Protein AF-0000000080310711 (afdb_homodimer)

Foldseek 3Di:
DCPPPPDDDPDPVSVVVQVVLQVVQVVVLCVFEVLVVVQCQQFQKKKKFSWWWWADAQKIWTWTKIFIDGNRDTDDIDIDIDIDGDRQAGTFIKMKMKTANDPVSVVVVVVPDDDDDPPQDEAERHYCDSVVFDDDPRMGMYIHGDPPSCNHDDPPPDDDDDDDD/DCPPPPDDDPDPVSVVVQVVLQVVQVVVLCVFEVLVVVQCQQFQKKKKFSWWWWADAQKIKTWTKIFIDGNRDTDDIDIDIDIDGDRQAGTFIKMKMKTANDPVSVVVVVVDDDDDDPPQDEAERHYCDSVVFDDDPRMGMYIHGDPGSCNHDDPPPDDDDDDDD

pLDDT: mean 78.39, std 18.21, range [25.52, 98.12]

Secondary structure (DSSP, 8-state):
----------SHHHHHHHHHHHHHHHHHHHHH-TTHHHHHHHSSEEEEEEEEEEEESSEEEEEEEEEEEETTEEEEEEEEEEEEES---SSEEEEEEEEE-SHHHHHHHHTSEEE--TT-BPEEP-TTTGGG---BTTEEEEEEESSGGGGG-B-TTEEEEEEE-/----------SHHHHHHHHHHHHHHHHHHHHH-TTHHHHHHHSSEEEEEEEEEEEESSEEEEEEEEEEEETTEEEEEEEEEEEEES---SSEEEEEEEEE-SHHHHHHHHTSEEE--TT-BPEEP-TTTGGG---BTTEEEEEEESSGGGGG-B-TTEEEEEEE-

Sequence (330 aa):
MFFGCASAPESRPDQRALEARADGALETMMARDTSLRPLLSRAAGYVVFPEVTEGGFIVGGAQSVGVVYENGRPTGYAELRGGTVGAQIGGQSYSQLVVFEDRQALQRLRAGNFDLTAGVTATAIQAGAAAQANFEGGTAVFIDSQSGLMAGATVGGESITYISKMFFGCASAPESRPDQRALEARADGALETMMARDTSLRPLLSRAAGYVVFPEVTEGGFIVGGAQSVGVVYENGRPTGYAELRGGTVGAQIGGQSYSQLVVFEDRQALQRLRAGNFDLTAGVTATAIQAGAAAQANFEGGTAVFIDSQSGLMAGATVGGESITYISK

Organism: NCBI:txid927083

Radius of gyration: 20.99 Å; Cα contacts (8 Å, |Δi|>4): 903; chains: 2; bounding box: 42×61×42 Å

Nearest PDB structures (foldseek):
  7ofn-assembly1_A  TM=6.577E-01  e=2.772E-05  Burkholderia pseudomallei
  3mgf-assembly2_B  TM=4.034E-01  e=9.328E+00  Lithophyllon concinna
  7ofn-assembly1_A  TM=6.800E-01  e=1.389E-05  Burkholderia pseudomallei
  3mgf-assembly2_B  TM=3.966E-01  e=5.229E+00  Lithophyllon concinna

Structure (mmCIF, N/CA/C/O backbone):
data_AF-0000000080310711-model_v1
#
loop_
_entity.id
_entity.type
_entity.pdbx_description
1 polymer 'Ysc84 actin-binding domain-containing protein'
#
loop_
_atom_site.group_PDB
_atom_site.id
_atom_site.type_symbol
_atom_site.label_atom_id
_atom_site.label_alt_id
_atom_site.label_comp_id
_atom_site.label_asym_id
_atom_site.label_entity_id
_atom_site.label_seq_id
_atom_site.pdbx_PDB_ins_code
_atom_site.Cartn_x
_atom_site.Cartn_y
_atom_site.Cartn_z
_atom_site.occupancy
_atom_site.B_iso_or_equiv
_atom_site.auth_seq_id
_atom_site.auth_comp_id
_atom_site.auth_asym_id
_atom_site.auth_atom_id
_atom_site.pdbx_PDB_model_num
ATOM 1 N N . MET A 1 1 ? 24.016 3.805 8.289 1 25.52 1 MET A N 1
ATOM 2 C CA . MET A 1 1 ? 22.781 3.963 7.531 1 25.52 1 MET A CA 1
ATOM 3 C C . MET A 1 1 ? 22.203 5.363 7.711 1 25.52 1 MET A C 1
ATOM 5 O O . MET A 1 1 ? 21.875 5.766 8.828 1 25.52 1 MET A O 1
ATOM 9 N N . PHE A 1 2 ? 22.547 6.309 6.938 1 27.5 2 PHE A N 1
ATOM 10 C CA . PHE A 1 2 ? 22.484 7.762 6.992 1 27.5 2 PHE A CA 1
ATOM 11 C C . PHE A 1 2 ? 21.031 8.234 6.891 1 27.5 2 PHE A C 1
ATOM 13 O O . PHE A 1 2 ? 20.422 8.156 5.824 1 27.5 2 PHE A O 1
ATOM 20 N N . PHE A 1 3 ? 20.188 7.891 7.891 1 34.47 3 PHE A N 1
ATOM 21 C CA . PHE A 1 3 ? 18.906 8.562 7.984 1 34.47 3 PHE A CA 1
ATOM 22 C C . PHE A 1 3 ? 19.031 10.047 7.652 1 34.47 3 PHE A C 1
ATOM 24 O O . PHE A 1 3 ? 19.531 10.828 8.461 1 34.47 3 PHE A O 1
ATOM 31 N N . GLY A 1 4 ? 19.328 10.367 6.531 1 35.91 4 GLY A N 1
ATOM 32 C CA . GLY A 1 4 ? 19.438 11.789 6.227 1 35.91 4 GLY A CA 1
ATOM 33 C C . GLY A 1 4 ? 18.25 12.594 6.734 1 35.91 4 GLY A C 1
ATOM 34 O O . GLY A 1 4 ? 17.109 12.195 6.562 1 35.91 4 GLY A O 1
ATOM 35 N N . CYS A 1 5 ? 18.484 13.32 7.816 1 42 5 CYS A N 1
ATOM 36 C CA . CYS A 1 5 ? 17.625 14.352 8.375 1 42 5 CYS A CA 1
ATOM 37 C C . CYS A 1 5 ? 16.938 15.148 7.27 1 42 5 CYS A C 1
ATOM 39 O O . CYS A 1 5 ? 17.578 15.945 6.582 1 42 5 CYS A O 1
ATOM 41 N N . ALA A 1 6 ? 15.875 14.492 6.633 1 48.97 6 ALA A N 1
ATOM 42 C CA . ALA A 1 6 ? 15.117 15.352 5.727 1 48.97 6 ALA A CA 1
ATOM 43 C C . ALA A 1 6 ? 14.82 16.703 6.375 1 48.97 6 ALA A C 1
ATOM 45 O O . ALA A 1 6 ? 14 16.797 7.285 1 48.97 6 ALA A O 1
ATOM 46 N N . SER A 1 7 ? 15.688 17.578 6.418 1 55.88 7 SER A N 1
ATOM 47 C CA . SER A 1 7 ? 15.492 18.922 6.934 1 55.88 7 SER A CA 1
ATOM 48 C C . SER A 1 7 ? 14.672 19.766 5.969 1 55.88 7 SER A C 1
ATOM 50 O O . SER A 1 7 ? 14.695 19.531 4.758 1 55.88 7 SER A O 1
ATOM 52 N N . ALA A 1 8 ? 13.758 20.578 6.578 1 64.94 8 ALA A N 1
ATOM 53 C CA . ALA A 1 8 ? 12.969 21.531 5.805 1 64.94 8 ALA A CA 1
ATOM 54 C C . ALA A 1 8 ? 13.844 22.266 4.793 1 64.94 8 ALA A C 1
ATOM 56 O O . ALA A 1 8 ? 15 22.578 5.074 1 64.94 8 ALA A O 1
ATOM 57 N N . PRO A 1 9 ? 13.234 22.312 3.541 1 61.16 9 PRO A N 1
ATOM 58 C CA . PRO A 1 9 ? 14.023 22.969 2.496 1 61.16 9 PRO A CA 1
ATOM 59 C C . PRO A 1 9 ? 14.398 24.406 2.854 1 61.16 9 PRO A C 1
ATOM 61 O O . PRO A 1 9 ? 13.547 25.172 3.312 1 61.16 9 PRO A O 1
ATOM 64 N N . GLU A 1 10 ? 15.664 24.672 2.848 1 69.69 10 GLU A N 1
ATOM 65 C CA . GLU A 1 10 ? 16.156 26.016 3.143 1 69.69 10 GLU A CA 1
ATOM 66 C C . GLU A 1 10 ? 16.188 26.875 1.888 1 69.69 10 GLU A C 1
ATOM 68 O O . GLU A 1 10 ? 15.914 28.078 1.951 1 69.69 10 GLU A O 1
ATOM 73 N N . SER A 1 11 ? 16.453 26.25 0.776 1 72.5 11 SER A N 1
ATOM 74 C CA . SER A 1 11 ? 16.562 27.047 -0.45 1 72.5 11 SER A CA 1
ATOM 75 C C . SER A 1 11 ? 15.227 27.109 -1.183 1 72.5 11 SER A C 1
ATOM 77 O O . SER A 1 11 ? 14.383 26.219 -1.048 1 72.5 11 SER A O 1
ATOM 79 N N . ARG A 1 12 ? 14.992 28.312 -1.751 1 75.62 12 ARG A N 1
ATOM 80 C CA . ARG A 1 12 ? 13.766 28.547 -2.496 1 75.62 12 ARG A CA 1
ATOM 81 C C . ARG A 1 12 ? 13.516 27.422 -3.512 1 75.62 12 ARG A C 1
ATOM 83 O O . ARG A 1 12 ? 12.398 26.922 -3.627 1 75.62 12 ARG A O 1
ATOM 90 N N . PRO A 1 13 ? 14.578 27 -4.223 1 69.25 13 PRO A N 1
ATOM 91 C CA . PRO A 1 13 ? 14.344 25.906 -5.176 1 69.25 13 PRO A CA 1
ATOM 92 C C . PRO A 1 13 ? 13.867 24.625 -4.496 1 69.25 13 PRO A C 1
ATOM 94 O O . PRO A 1 13 ? 13.016 23.922 -5.039 1 69.25 13 PRO A O 1
ATOM 97 N N . ASP A 1 14 ? 14.398 24.438 -3.354 1 77.38 14 ASP A N 1
ATOM 98 C CA . ASP A 1 14 ? 13.992 23.25 -2.617 1 77.38 14 ASP A CA 1
ATOM 99 C C . ASP A 1 14 ? 12.555 23.359 -2.133 1 77.38 14 ASP A C 1
ATOM 101 O O . ASP A 1 14 ? 11.812 22.375 -2.127 1 77.38 14 ASP A O 1
ATOM 105 N N . GLN A 1 15 ? 12.203 24.688 -1.816 1 88.12 15 GLN A N 1
ATOM 106 C CA . GLN A 1 15 ? 10.836 24.922 -1.362 1 88.12 15 GLN A CA 1
ATOM 107 C C . GLN A 1 15 ? 9.836 24.703 -2.492 1 88.12 15 GLN A C 1
ATOM 109 O O . GLN A 1 15 ? 8.805 24.047 -2.299 1 88.12 15 GLN A O 1
ATOM 114 N N . ARG A 1 16 ? 10.164 25.172 -3.693 1 89.31 16 ARG A N 1
ATOM 115 C CA . ARG A 1 16 ? 9.273 25.031 -4.844 1 89.31 16 ARG A CA 1
ATOM 116 C C . ARG A 1 16 ? 9.125 23.578 -5.242 1 89.31 16 ARG A C 1
ATOM 118 O O . ARG A 1 16 ? 8.031 23.125 -5.598 1 89.31 16 ARG A O 1
ATOM 125 N N . ALA A 1 17 ? 10.25 22.906 -5.195 1 85.25 17 ALA A N 1
ATOM 126 C CA . ALA A 1 17 ? 10.203 21.484 -5.539 1 85.25 17 ALA A CA 1
ATOM 127 C C . ALA A 1 17 ? 9.328 20.719 -4.555 1 85.25 17 ALA A C 1
ATOM 129 O O . ALA A 1 17 ? 8.562 19.844 -4.953 1 85.25 17 ALA A O 1
ATOM 130 N N . LEU A 1 18 ? 9.477 21.031 -3.27 1 88.88 18 LEU A N 1
ATOM 131 C CA . LEU A 1 18 ? 8.664 20.375 -2.25 1 88.88 18 LEU A CA 1
ATOM 132 C C . LEU A 1 18 ? 7.188 20.688 -2.449 1 88.88 18 LEU A C 1
ATOM 134 O O . LEU A 1 18 ? 6.34 19.797 -2.344 1 88.88 18 LEU A O 1
ATOM 138 N N . GLU A 1 19 ? 6.883 21.969 -2.742 1 94.75 19 GLU A N 1
ATOM 139 C CA . GLU A 1 19 ? 5.496 22.375 -2.961 1 94.75 19 GLU A CA 1
ATOM 140 C C . GLU A 1 19 ? 4.902 21.656 -4.172 1 94.75 19 GLU A C 1
ATOM 142 O O . GLU A 1 19 ? 3.748 21.234 -4.145 1 94.75 19 GLU A O 1
ATOM 147 N N . ALA A 1 20 ? 5.719 21.516 -5.227 1 89.75 20 ALA A N 1
ATOM 148 C CA . ALA A 1 20 ? 5.258 20.797 -6.414 1 89.75 20 ALA A CA 1
ATOM 149 C C . ALA A 1 20 ? 4.961 19.344 -6.102 1 89.75 20 ALA A C 1
ATOM 151 O O . ALA A 1 20 ? 3.951 18.797 -6.555 1 89.75 20 ALA A O 1
ATOM 152 N N . ARG A 1 21 ? 5.805 18.688 -5.348 1 85.38 21 ARG A N 1
ATOM 153 C CA . ARG A 1 21 ? 5.59 17.297 -4.969 1 85.38 21 ARG A CA 1
ATOM 154 C C . ARG A 1 21 ? 4.355 17.156 -4.086 1 85.38 21 ARG A C 1
ATOM 156 O O . ARG A 1 21 ? 3.58 16.219 -4.246 1 85.38 21 ARG A O 1
ATOM 163 N N . ALA A 1 22 ? 4.184 18.109 -3.156 1 93.06 22 ALA A N 1
ATOM 164 C CA . ALA A 1 22 ? 3.018 18.078 -2.277 1 93.06 22 ALA A CA 1
ATOM 165 C C . ALA A 1 22 ? 1.729 18.281 -3.07 1 93.06 22 ALA A C 1
ATOM 167 O O . ALA A 1 22 ? 0.743 17.578 -2.846 1 93.06 22 ALA A O 1
ATOM 168 N N . ASP A 1 23 ? 1.775 19.172 -4.035 1 94.5 23 ASP A N 1
ATOM 169 C CA . ASP A 1 23 ? 0.619 19.391 -4.902 1 94.5 23 ASP A CA 1
ATOM 170 C C . ASP A 1 23 ? 0.279 18.125 -5.688 1 94.5 23 ASP A C 1
ATOM 172 O O . ASP A 1 23 ? -0.892 17.766 -5.809 1 94.5 23 ASP A O 1
ATOM 176 N N . GLY A 1 24 ? 1.328 17.562 -6.246 1 89 24 GLY A N 1
ATOM 177 C CA . GLY A 1 24 ? 1.113 16.344 -6.992 1 89 24 GLY A CA 1
ATOM 178 C C . GLY A 1 24 ? 0.501 15.2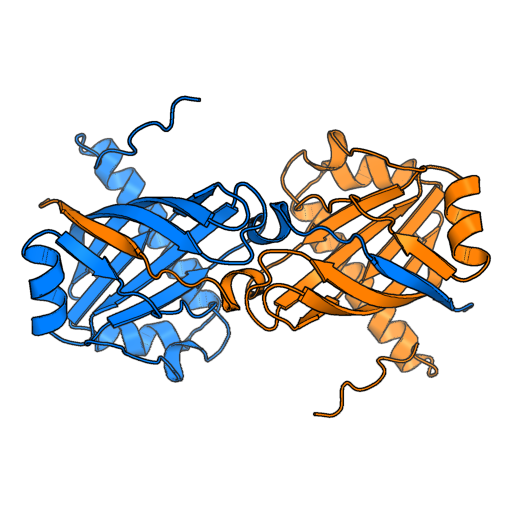34 -6.152 1 89 24 GLY A C 1
ATOM 179 O O . GLY A 1 24 ? -0.423 14.547 -6.598 1 89 24 GLY A O 1
ATOM 180 N N . ALA A 1 25 ? 1.036 15.008 -4.945 1 85.94 25 ALA A N 1
ATOM 181 C CA . ALA A 1 25 ? 0.501 13.992 -4.039 1 85.94 25 ALA A CA 1
ATOM 182 C C . ALA A 1 25 ? -0.961 14.273 -3.705 1 85.94 25 ALA A C 1
ATOM 184 O O . ALA A 1 25 ? -1.79 13.359 -3.697 1 85.94 25 ALA A O 1
ATOM 185 N N . LEU A 1 26 ? -1.252 15.547 -3.41 1 94.75 26 LEU A N 1
ATOM 186 C CA . LEU A 1 26 ? -2.615 15.938 -3.068 1 94.75 26 LEU A CA 1
ATOM 187 C C . LEU A 1 26 ? -3.561 15.695 -4.242 1 94.75 26 LEU A C 1
ATOM 189 O O . LEU A 1 26 ? -4.672 15.195 -4.055 1 94.75 26 LEU A O 1
ATOM 193 N N . GLU A 1 27 ? -3.125 15.992 -5.465 1 91.25 27 GLU A N 1
ATOM 194 C CA . GLU A 1 27 ? -3.934 15.75 -6.656 1 91.25 27 GLU A CA 1
ATOM 195 C C . GLU A 1 27 ? -4.219 14.258 -6.836 1 91.25 27 GLU A C 1
ATOM 197 O O . GLU A 1 27 ? -5.332 13.875 -7.195 1 91.25 27 GLU A O 1
ATOM 202 N N . THR A 1 28 ? -3.234 13.5 -6.641 1 83.06 28 THR A N 1
ATOM 203 C CA . THR A 1 28 ? -3.412 12.055 -6.734 1 83.06 28 THR A CA 1
ATOM 204 C C . THR A 1 28 ? -4.438 11.57 -5.711 1 83.06 28 THR A C 1
ATOM 206 O O . THR A 1 28 ? -5.316 10.773 -6.043 1 83.06 28 THR A O 1
ATOM 209 N N . MET A 1 29 ? -4.305 12.016 -4.441 1 86.5 29 MET A N 1
ATOM 210 C CA . MET A 1 29 ? -5.246 11.625 -3.396 1 86.5 29 MET A CA 1
ATOM 211 C C . MET A 1 29 ? -6.664 12.062 -3.75 1 86.5 29 MET A C 1
ATOM 213 O O . MET A 1 29 ? -7.621 11.305 -3.555 1 86.5 29 MET A O 1
ATOM 217 N N . MET A 1 30 ? -6.789 13.25 -4.324 1 93.19 30 MET A N 1
ATOM 218 C CA . MET A 1 30 ? -8.102 13.773 -4.676 1 93.19 30 MET A CA 1
ATOM 219 C C . MET A 1 30 ? -8.711 13 -5.84 1 93.19 30 MET A C 1
ATOM 221 O O . MET A 1 30 ? -9.93 12.836 -5.918 1 93.19 30 MET A O 1
ATOM 225 N N . ALA A 1 31 ? -7.852 12.562 -6.711 1 84 31 ALA A N 1
ATOM 226 C CA . ALA A 1 31 ? -8.328 11.734 -7.82 1 84 31 ALA A CA 1
ATOM 227 C C . ALA A 1 31 ? -8.867 10.398 -7.32 1 84 31 ALA A C 1
ATOM 229 O O . ALA A 1 31 ? -9.836 9.867 -7.871 1 84 31 ALA A O 1
ATOM 230 N N . ARG A 1 32 ? -8.242 9.891 -6.285 1 74.38 32 ARG A N 1
ATOM 231 C CA . ARG A 1 32 ? -8.648 8.609 -5.73 1 74.38 32 ARG A CA 1
ATOM 232 C C . ARG A 1 32 ? -9.898 8.742 -4.875 1 74.38 32 ARG A C 1
ATOM 234 O O . ARG A 1 32 ? -10.68 7.801 -4.746 1 74.38 32 ARG A O 1
ATOM 241 N N . ASP A 1 33 ? -10.023 9.82 -4.211 1 86.38 33 ASP A N 1
ATOM 242 C CA . ASP A 1 33 ? -11.18 10.109 -3.367 1 86.38 33 ASP A CA 1
ATOM 243 C C . ASP A 1 33 ? -11.695 11.523 -3.625 1 86.38 33 ASP A C 1
ATOM 245 O O . ASP A 1 33 ? -11.242 12.484 -2.998 1 86.38 33 ASP A O 1
ATOM 249 N N . THR A 1 34 ? -12.695 11.656 -4.422 1 90.88 34 THR A N 1
ATOM 250 C CA . THR A 1 34 ? -13.234 12.953 -4.809 1 90.88 34 THR A CA 1
ATOM 251 C C . THR A 1 34 ? -13.883 13.648 -3.611 1 90.88 34 THR A C 1
ATOM 253 O O . THR A 1 34 ? -14.078 14.867 -3.627 1 90.88 34 THR A O 1
ATOM 256 N N . SER A 1 35 ? -14.164 12.953 -2.561 1 92.38 35 SER A N 1
ATOM 257 C CA . SER A 1 35 ? -14.766 13.555 -1.376 1 92.38 35 SER A CA 1
ATOM 258 C C . SER A 1 35 ? -13.742 14.344 -0.571 1 92.38 35 SER A C 1
ATOM 260 O O . SER A 1 35 ? -14.086 15.039 0.38 1 92.38 35 SER A O 1
ATOM 262 N N . LEU A 1 36 ? -12.516 14.234 -0.952 1 95.62 36 LEU A N 1
ATOM 263 C CA . LEU A 1 36 ? -11.461 14.969 -0.268 1 95.62 36 LEU A CA 1
ATOM 264 C C . LEU A 1 36 ? -11.594 16.469 -0.519 1 95.62 36 LEU A C 1
ATOM 266 O O . LEU A 1 36 ? -11.281 17.281 0.359 1 95.62 36 LEU A O 1
ATOM 270 N N . ARG A 1 37 ? -12.047 16.844 -1.674 1 96.44 37 ARG A N 1
ATOM 271 C CA . ARG A 1 37 ? -12.102 18.266 -2.039 1 96.44 37 ARG A CA 1
ATOM 272 C C . ARG A 1 37 ? -13.023 19.031 -1.102 1 96.44 37 ARG A C 1
ATOM 274 O O . ARG A 1 37 ? -12.609 20.031 -0.506 1 96.44 37 ARG A O 1
ATOM 281 N N . PRO A 1 38 ? -14.289 18.594 -0.952 1 96.38 38 PRO A N 1
ATOM 282 C CA . PRO A 1 38 ? -15.125 19.328 -0.003 1 96.38 38 PRO A CA 1
ATOM 283 C C . PRO A 1 38 ? -14.57 19.297 1.42 1 96.38 38 PRO A C 1
ATOM 285 O O . PRO A 1 38 ? -14.734 20.266 2.17 1 96.38 38 PRO A O 1
ATOM 288 N N . LEU A 1 39 ? -13.945 18.25 1.841 1 96.88 39 LEU A N 1
ATOM 289 C CA . LEU A 1 39 ? -13.352 18.188 3.172 1 96.88 39 LEU A CA 1
ATOM 290 C C . LEU A 1 39 ? -12.266 19.234 3.338 1 96.88 39 LEU A C 1
ATOM 292 O O . LEU A 1 39 ? -12.234 19.953 4.344 1 96.88 39 LEU A O 1
ATOM 296 N N . LEU A 1 40 ? -11.383 19.406 2.365 1 97.69 40 LEU A N 1
ATOM 297 C CA . LEU A 1 40 ? -10.266 20.328 2.459 1 97.69 40 LEU A CA 1
ATOM 298 C C . LEU A 1 40 ? -10.75 21.766 2.377 1 97.69 40 LEU A C 1
ATOM 300 O O . LEU A 1 40 ? -10.141 22.672 2.965 1 97.69 40 LEU A O 1
ATOM 304 N N . SER A 1 41 ? -11.883 21.922 1.66 1 96.69 41 SER A N 1
ATOM 305 C CA . SER A 1 41 ? -12.422 23.266 1.537 1 96.69 41 SER A CA 1
ATOM 306 C C . SER A 1 41 ? -12.977 23.766 2.869 1 96.69 41 SER A C 1
ATOM 308 O O . SER A 1 41 ? -13.008 24.969 3.121 1 96.69 41 SER A O 1
ATOM 310 N N . ARG A 1 42 ? -13.414 22.922 3.729 1 96.5 42 ARG A N 1
ATOM 311 C CA . ARG A 1 42 ? -14 23.328 5.004 1 96.5 42 ARG A CA 1
ATOM 312 C C . ARG A 1 42 ? -12.969 23.25 6.125 1 96.5 42 ARG A C 1
ATOM 314 O O . ARG A 1 42 ? -13.195 23.781 7.215 1 96.5 42 ARG A O 1
ATOM 321 N N . ALA A 1 43 ? -11.82 22.641 5.91 1 97.69 43 ALA A N 1
ATOM 322 C CA . ALA A 1 43 ? -10.781 22.484 6.922 1 97.69 43 ALA A CA 1
ATOM 323 C C . ALA A 1 43 ? -10.086 23.812 7.199 1 97.69 43 ALA A C 1
ATOM 325 O O . ALA A 1 43 ? -9.969 24.656 6.312 1 97.69 43 ALA A O 1
ATOM 326 N N . ALA A 1 44 ? -9.609 24.016 8.445 1 97.88 44 ALA A N 1
ATOM 327 C CA . ALA A 1 44 ? -8.82 25.188 8.781 1 97.88 44 ALA A CA 1
ATOM 328 C C . ALA A 1 44 ? -7.465 25.156 8.086 1 97.88 44 ALA A C 1
ATOM 330 O O . ALA A 1 44 ? -6.898 26.203 7.766 1 97.88 44 ALA A O 1
ATOM 331 N N . GLY A 1 45 ? -6.93 23.984 7.922 1 97.56 45 GLY A N 1
ATOM 332 C CA . GLY A 1 45 ? -5.672 23.734 7.242 1 97.56 45 GLY A CA 1
ATOM 333 C C . GLY A 1 45 ? -5.309 22.266 7.156 1 97.56 45 GLY A C 1
ATOM 334 O O . GLY A 1 45 ? -6.035 21.406 7.672 1 97.56 45 GLY A O 1
ATOM 335 N N . TYR A 1 46 ? -4.238 22 6.484 1 98.12 46 TYR A N 1
ATOM 336 C CA . TYR A 1 46 ? -3.756 20.641 6.359 1 98.12 46 TYR A CA 1
ATOM 337 C C . TYR A 1 46 ? -2.279 20.609 5.98 1 98.12 46 TYR A C 1
ATOM 339 O O . TYR A 1 46 ? -1.735 21.609 5.504 1 98.12 46 TYR A O 1
ATOM 347 N N . VAL A 1 47 ? -1.664 19.469 6.27 1 97.5 47 VAL A N 1
ATOM 348 C CA . VAL A 1 47 ? -0.286 19.219 5.863 1 97.5 47 VAL A CA 1
ATOM 349 C C . VAL A 1 47 ? -0.244 18.047 4.883 1 97.5 47 VAL A C 1
ATOM 351 O O . VAL A 1 47 ? -0.904 17.016 5.098 1 97.5 47 VAL A O 1
ATOM 354 N N . VAL A 1 48 ? 0.494 18.219 3.809 1 96.12 48 VAL A N 1
ATOM 355 C CA . VAL A 1 48 ? 0.76 17.141 2.859 1 96.12 48 VAL A CA 1
ATOM 356 C C . VAL A 1 48 ? 2.229 16.734 2.939 1 96.12 48 VAL A C 1
ATOM 358 O O . VAL A 1 48 ? 3.121 17.547 2.719 1 96.12 48 VAL A O 1
ATOM 361 N N . PHE A 1 49 ? 2.375 15.484 3.297 1 89.56 49 PHE A N 1
ATOM 362 C CA . PHE A 1 49 ? 3.674 14.828 3.186 1 89.56 49 PHE A CA 1
ATOM 363 C C . PHE A 1 49 ? 3.738 13.961 1.931 1 89.56 49 PHE A C 1
ATOM 365 O O . PHE A 1 49 ? 3.17 12.867 1.893 1 89.56 49 PHE A O 1
ATOM 372 N N . PRO A 1 50 ? 4.48 14.461 0.958 1 85.88 50 PRO A N 1
ATOM 373 C CA . PRO A 1 50 ? 4.418 13.742 -0.315 1 85.88 50 PRO A CA 1
ATOM 374 C C . PRO A 1 50 ? 5.066 12.359 -0.244 1 85.88 50 PRO A C 1
ATOM 376 O O . PRO A 1 50 ? 4.695 11.461 -1.002 1 85.88 50 PRO A O 1
ATOM 379 N N . GLU A 1 51 ? 6.008 12.234 0.607 1 79.56 51 GLU A N 1
ATOM 380 C CA . GLU A 1 51 ? 6.707 10.961 0.765 1 79.56 51 GLU A CA 1
ATOM 381 C C . GLU A 1 51 ? 7.148 10.75 2.211 1 79.56 51 GLU A C 1
ATOM 383 O O . GLU A 1 51 ? 8.133 11.336 2.656 1 79.56 51 GLU A O 1
ATOM 388 N N . VAL A 1 52 ? 6.367 9.891 2.896 1 80.69 52 VAL A N 1
ATOM 389 C CA . VAL A 1 52 ? 6.797 9.398 4.199 1 80.69 52 VAL A CA 1
ATOM 390 C C . VAL A 1 52 ? 7.598 8.109 4.027 1 80.69 52 VAL A C 1
ATOM 392 O O . VAL A 1 52 ? 7.133 7.164 3.385 1 80.69 52 VAL A O 1
ATOM 395 N N . THR A 1 53 ? 8.82 8.203 4.398 1 73.31 53 THR A N 1
ATOM 396 C CA . THR A 1 53 ? 9.633 6.988 4.426 1 73.31 53 THR A CA 1
ATOM 397 C C . THR A 1 53 ? 9.539 6.305 5.785 1 73.31 53 THR A C 1
ATOM 399 O O . THR A 1 53 ? 9.75 6.941 6.82 1 73.31 53 THR A O 1
ATOM 402 N N . GLU A 1 54 ? 8.969 5.184 5.746 1 67.31 54 GLU A N 1
ATOM 403 C CA . GLU A 1 54 ? 8.859 4.379 6.957 1 67.31 54 GLU A CA 1
ATOM 404 C C . GLU A 1 54 ? 9.719 3.119 6.863 1 67.31 54 GLU A C 1
ATOM 406 O O . GLU A 1 54 ? 9.75 2.461 5.82 1 67.31 54 GLU A O 1
ATOM 411 N N . GLY A 1 55 ? 10.578 3.141 7.875 1 59.81 55 GLY A N 1
ATOM 412 C CA . GLY A 1 55 ? 11.352 1.916 7.992 1 59.81 55 GLY A CA 1
ATOM 413 C C . GLY A 1 55 ? 11.078 1.156 9.281 1 59.81 55 GLY A C 1
ATOM 414 O O . GLY A 1 55 ? 10.703 1.752 10.289 1 59.81 55 GLY A O 1
ATOM 415 N N . GLY A 1 56 ? 11.141 -0.071 9.25 1 56.97 56 GLY A N 1
ATOM 416 C CA . GLY A 1 56 ? 11.023 -0.889 10.445 1 56.97 56 GLY A CA 1
ATOM 417 C C . GLY A 1 56 ? 9.969 -1.974 10.32 1 56.97 56 GLY A C 1
ATOM 418 O O . GLY A 1 56 ? 9.164 -1.964 9.383 1 56.97 56 GLY A O 1
ATOM 419 N N . PHE A 1 57 ? 10.117 -3.002 11.188 1 50.34 57 PHE A N 1
ATOM 420 C CA . PHE A 1 57 ? 9.195 -4.129 11.156 1 50.34 57 PHE A CA 1
ATOM 421 C C . PHE A 1 57 ? 8.016 -3.889 12.094 1 50.34 57 PHE A C 1
ATOM 423 O O . PHE A 1 57 ? 6.941 -3.475 11.656 1 50.34 57 PHE A O 1
ATOM 430 N N . ILE A 1 58 ? 7.902 -4.273 13.148 1 50.66 58 ILE A N 1
ATOM 431 C CA . ILE A 1 58 ? 6.848 -4.148 14.148 1 50.66 58 ILE A CA 1
ATOM 432 C C . ILE A 1 58 ? 6.832 -2.73 14.719 1 50.66 58 ILE A C 1
ATOM 434 O O . ILE A 1 58 ? 5.77 -2.121 14.852 1 50.66 58 ILE A O 1
ATOM 438 N N . VAL A 1 59 ? 7.836 -2.193 15.094 1 57.34 59 VAL A N 1
ATOM 439 C CA . VAL A 1 59 ? 8.078 -0.817 15.508 1 57.34 59 VAL A CA 1
ATOM 440 C C . VAL A 1 59 ? 9 -0.129 14.508 1 57.34 59 VAL A C 1
ATOM 442 O O . VAL A 1 59 ? 10.039 -0.682 14.125 1 57.34 59 VAL A O 1
ATOM 445 N N . GLY A 1 60 ? 8.398 0.789 13.781 1 61.34 60 GLY A N 1
ATOM 446 C CA . GLY A 1 60 ? 9.203 1.459 12.773 1 61.34 60 GLY A CA 1
ATOM 447 C C . GLY A 1 60 ? 9.359 2.945 13.031 1 61.34 60 GLY A C 1
ATOM 448 O O . GLY A 1 60 ? 8.945 3.449 14.07 1 61.34 60 GLY A O 1
ATOM 449 N N . GLY A 1 61 ? 10.203 3.498 12.234 1 71.81 61 GLY A N 1
ATOM 450 C CA . GLY A 1 61 ? 10.391 4.941 12.203 1 71.81 61 GLY A CA 1
ATOM 451 C C . GLY A 1 61 ? 9.898 5.578 10.914 1 71.81 61 GLY A C 1
ATOM 452 O O . GLY A 1 61 ? 9.984 4.973 9.844 1 71.81 61 GLY A O 1
ATOM 453 N N . ALA A 1 62 ? 9.242 6.66 11.031 1 76.44 62 ALA A N 1
ATOM 454 C CA . ALA A 1 62 ? 8.734 7.422 9.891 1 76.44 62 ALA A CA 1
ATOM 455 C C . ALA A 1 62 ? 9.359 8.812 9.836 1 76.44 62 ALA A C 1
ATOM 457 O O . ALA A 1 62 ? 9.625 9.422 10.875 1 76.44 62 ALA A O 1
ATOM 458 N N . GLN A 1 63 ? 9.703 9.242 8.664 1 80.88 63 GLN A N 1
ATOM 459 C CA . GLN A 1 63 ? 10.219 10.594 8.469 1 80.88 63 GLN A CA 1
ATOM 460 C C . GLN A 1 63 ? 9.742 11.18 7.145 1 80.88 63 GLN A C 1
ATOM 462 O O . GLN A 1 63 ? 9.57 10.461 6.164 1 80.88 63 GLN A O 1
ATOM 467 N N . SER A 1 64 ? 9.43 12.461 7.16 1 84.06 64 SER A N 1
ATOM 468 C CA . SER A 1 64 ? 9.039 13.172 5.949 1 84.06 64 SER A CA 1
ATOM 469 C C . SER A 1 64 ? 9.102 14.688 6.16 1 84.06 64 SER A C 1
ATOM 471 O O . SER A 1 64 ? 9.18 15.156 7.293 1 84.06 64 SER A O 1
ATOM 473 N N . VAL A 1 65 ? 9.195 15.453 5.117 1 89.94 65 VAL A N 1
ATOM 474 C CA . VAL A 1 65 ? 8.953 16.891 5.09 1 89.94 65 VAL A CA 1
ATOM 475 C C . VAL A 1 65 ? 7.742 17.203 4.207 1 89.94 65 VAL A C 1
ATOM 477 O O . VAL A 1 65 ? 7.566 16.578 3.148 1 89.94 65 VAL A O 1
ATOM 480 N N . GLY A 1 66 ? 6.902 18.062 4.738 1 94.69 66 GLY A N 1
ATOM 481 C CA . GLY A 1 66 ? 5.676 18.359 4.02 1 94.69 66 GLY A CA 1
ATOM 482 C C . GLY A 1 66 ? 5.375 19.844 3.945 1 94.69 66 GLY A C 1
ATOM 483 O O . GLY A 1 66 ? 6.203 20.672 4.336 1 94.69 66 GLY A O 1
ATOM 484 N N . VAL A 1 67 ? 4.32 20.188 3.338 1 95.88 67 VAL A N 1
ATOM 485 C CA . VAL A 1 67 ? 3.852 21.547 3.127 1 95.88 67 VAL A CA 1
ATOM 486 C C . VAL A 1 67 ? 2.549 21.781 3.891 1 95.88 67 VAL A C 1
ATOM 488 O O . VAL A 1 67 ? 1.664 20.922 3.887 1 95.88 67 VAL A O 1
ATOM 491 N N . VAL A 1 68 ? 2.484 22.922 4.617 1 96.44 68 VAL A N 1
ATOM 492 C CA . VAL A 1 68 ? 1.273 23.328 5.32 1 96.44 68 VAL A CA 1
ATOM 493 C C . VAL A 1 68 ? 0.433 24.234 4.418 1 96.44 68 VAL A C 1
ATOM 495 O O . VAL A 1 68 ? 0.952 25.188 3.816 1 96.44 68 VAL A O 1
ATOM 498 N N . TYR A 1 69 ? -0.841 23.875 4.301 1 97.62 69 TYR A N 1
ATOM 499 C CA . TYR A 1 69 ? -1.775 24.641 3.494 1 97.62 69 TYR A CA 1
ATOM 500 C C . TYR A 1 69 ? -2.855 25.266 4.363 1 97.62 69 TYR A C 1
ATOM 502 O O . TYR A 1 69 ? -3.344 24.656 5.309 1 97.62 69 TYR A O 1
ATOM 510 N N . GLU A 1 70 ? -3.174 26.484 4.055 1 97.06 70 GLU A N 1
ATOM 511 C CA . GLU A 1 70 ? -4.367 27.172 4.523 1 97.06 70 GLU A CA 1
ATOM 512 C C . GLU A 1 70 ? -5.137 27.797 3.361 1 97.06 70 GLU A C 1
ATOM 514 O O . GLU A 1 70 ? -4.555 28.469 2.514 1 97.06 70 GLU A O 1
ATOM 519 N N . ASN A 1 71 ? -6.453 27.453 3.271 1 95.75 71 ASN A N 1
ATOM 520 C CA . ASN A 1 71 ? -7.281 27.938 2.172 1 95.75 71 ASN A CA 1
ATOM 521 C C . ASN A 1 71 ? -6.672 27.594 0.816 1 95.75 71 ASN A C 1
ATOM 523 O O . ASN A 1 71 ? -6.617 28.438 -0.08 1 95.75 71 ASN A O 1
ATOM 527 N N . GLY A 1 72 ? -6.074 26.406 0.802 1 95.38 72 GLY A N 1
ATOM 528 C CA . GLY A 1 72 ? -5.57 25.875 -0.448 1 95.38 72 GLY A CA 1
ATOM 529 C C . GLY A 1 72 ? -4.223 26.438 -0.85 1 95.38 72 GLY A C 1
ATOM 530 O O . GLY A 1 72 ? -3.711 26.125 -1.928 1 95.38 72 GLY A O 1
ATOM 531 N N . ARG A 1 73 ? -3.598 27.281 0.008 1 96 73 ARG A N 1
ATOM 532 C CA . ARG A 1 73 ? -2.314 27.906 -0.305 1 96 73 ARG A CA 1
ATOM 533 C C . ARG A 1 73 ? -1.234 27.453 0.67 1 96 73 ARG A C 1
ATOM 535 O O . ARG A 1 73 ? -1.496 27.297 1.865 1 96 73 ARG A O 1
ATOM 542 N N . PRO A 1 74 ? -0 27.219 0.117 1 95.81 74 PRO A N 1
ATOM 543 C CA . PRO A 1 74 ? 1.103 26.922 1.028 1 95.81 74 PRO A CA 1
ATOM 544 C C . PRO A 1 74 ? 1.418 28.062 1.987 1 95.81 74 PRO A C 1
ATOM 546 O O . PRO A 1 74 ? 1.618 29.203 1.553 1 95.81 74 PRO A O 1
ATOM 549 N N . THR A 1 75 ? 1.458 27.781 3.289 1 95.44 75 THR A N 1
ATOM 550 C CA . THR A 1 75 ? 1.701 28.828 4.27 1 95.44 75 THR A CA 1
ATOM 551 C C . THR A 1 75 ? 2.904 28.484 5.145 1 95.44 75 THR A C 1
ATOM 553 O O . THR A 1 75 ? 3.357 29.312 5.941 1 95.44 75 THR A O 1
ATOM 556 N N . GLY A 1 76 ? 3.412 27.328 5.113 1 94.12 76 GLY A N 1
ATOM 557 C CA . GLY A 1 76 ? 4.562 26.875 5.879 1 94.12 76 GLY A CA 1
ATOM 558 C C . GLY A 1 76 ? 4.98 25.453 5.527 1 94.12 76 GLY A C 1
ATOM 559 O O . GLY A 1 76 ? 4.551 24.906 4.512 1 94.12 76 GLY A O 1
ATOM 560 N N . TYR A 1 77 ? 5.898 24.953 6.352 1 94.06 77 TYR A N 1
ATOM 561 C CA . TYR A 1 77 ? 6.426 23.609 6.18 1 94.06 77 TYR A CA 1
ATOM 562 C C . TYR A 1 77 ? 6.379 22.828 7.496 1 94.06 77 TYR A C 1
ATOM 564 O O . TYR A 1 77 ? 6.078 23.406 8.547 1 94.06 77 TYR A O 1
ATOM 572 N N . ALA A 1 78 ? 6.531 21.5 7.379 1 94.06 78 ALA A N 1
ATOM 573 C CA . ALA A 1 78 ? 6.516 20.656 8.57 1 94.06 78 ALA A CA 1
ATOM 574 C C . ALA A 1 78 ? 7.422 19.453 8.398 1 94.06 78 ALA A C 1
ATOM 576 O O . ALA A 1 78 ? 7.555 18.922 7.289 1 94.06 78 ALA A O 1
ATOM 577 N N . GLU A 1 79 ? 8.008 19.062 9.5 1 91.81 79 GLU A N 1
ATOM 578 C CA . GLU A 1 79 ? 8.781 17.828 9.586 1 91.81 79 GLU A CA 1
ATOM 579 C C . GLU A 1 79 ? 8.016 16.75 10.344 1 91.81 79 GLU A C 1
ATOM 581 O O . GLU A 1 79 ? 7.406 17.016 11.383 1 91.81 79 GLU A O 1
ATOM 586 N N . LEU A 1 80 ? 7.926 15.555 9.75 1 89.25 80 LEU A N 1
ATOM 587 C CA . LEU A 1 80 ? 7.336 14.375 10.367 1 89.25 80 LEU A CA 1
ATOM 588 C C . LEU A 1 80 ? 8.422 13.406 10.836 1 89.25 80 LEU A C 1
ATOM 590 O O . LEU A 1 80 ? 9.344 13.094 10.086 1 89.25 80 LEU A O 1
ATOM 594 N N . ARG A 1 81 ? 8.344 13.117 12.156 1 85.94 81 ARG A N 1
ATOM 595 C CA . ARG A 1 81 ? 9.18 12.062 12.734 1 85.94 81 ARG A CA 1
ATOM 596 C C . ARG A 1 81 ? 8.367 11.195 13.695 1 85.94 81 ARG A C 1
ATOM 598 O O . ARG A 1 81 ? 7.469 11.68 14.375 1 85.94 81 ARG A O 1
ATOM 605 N N . GLY A 1 82 ? 8.711 9.992 13.703 1 79.44 82 GLY A N 1
ATOM 606 C CA . GLY A 1 82 ? 8.07 9.242 14.773 1 79.44 82 GLY A CA 1
ATOM 607 C C . GLY A 1 82 ? 8.133 7.738 14.57 1 79.44 82 GLY A C 1
ATOM 608 O O . GLY A 1 82 ? 8.742 7.262 13.609 1 79.44 82 GLY A O 1
ATOM 609 N N . GLY A 1 83 ? 7.625 7.195 15.641 1 70.75 83 GLY A N 1
ATOM 610 C CA . GLY A 1 83 ? 7.504 5.746 15.602 1 70.75 83 GLY A CA 1
ATOM 611 C C . GLY A 1 83 ? 6.156 5.273 15.086 1 70.75 83 GLY A C 1
ATOM 612 O O . GLY A 1 83 ? 5.156 5.98 15.211 1 70.75 83 GLY A O 1
ATOM 613 N N . THR A 1 84 ? 6.219 4.27 14.18 1 60.88 84 THR A N 1
ATOM 614 C CA . THR A 1 84 ? 4.988 3.656 13.703 1 60.88 84 THR A CA 1
ATOM 615 C C . THR A 1 84 ? 4.871 2.217 14.195 1 60.88 84 THR A C 1
ATOM 617 O O . THR A 1 84 ? 5.879 1.58 14.508 1 60.88 84 THR A O 1
ATOM 620 N N . VAL A 1 85 ? 3.709 2.109 14.766 1 53.28 85 VAL A N 1
ATOM 621 C CA . VAL A 1 85 ? 3.449 0.71 15.094 1 53.28 85 VAL A CA 1
ATOM 622 C C . VAL A 1 85 ? 2.525 0.099 14.039 1 53.28 85 VAL A C 1
ATOM 624 O O . VAL A 1 85 ? 1.542 0.72 13.633 1 53.28 85 VAL A O 1
ATOM 627 N N . GLY A 1 86 ? 2.84 -0.949 13.555 1 48.44 86 GLY A N 1
ATOM 628 C CA . GLY A 1 86 ? 1.912 -1.62 12.656 1 48.44 86 GLY A CA 1
ATOM 629 C C . GLY A 1 86 ? 2.602 -2.535 11.664 1 48.44 86 GLY A C 1
ATOM 630 O O . GLY A 1 86 ? 3.812 -2.746 11.742 1 48.44 86 GLY A O 1
ATOM 631 N N . ALA A 1 87 ? 1.812 -3.27 11.141 1 39.62 87 ALA A N 1
ATOM 632 C CA . ALA A 1 87 ? 2.35 -4.289 10.25 1 39.62 87 ALA A CA 1
ATOM 633 C C . ALA A 1 87 ? 3.164 -3.656 9.125 1 39.62 87 ALA A C 1
ATOM 635 O O . ALA A 1 87 ? 2.66 -2.801 8.391 1 39.62 87 ALA A O 1
ATOM 636 N N . GLN A 1 88 ? 4.324 -3.002 9.656 1 43.53 88 GLN A N 1
ATOM 637 C CA . GLN A 1 88 ? 5.164 -2.217 8.766 1 43.53 88 GLN A CA 1
ATOM 638 C C . GLN A 1 88 ? 5.84 -3.105 7.719 1 43.53 88 GLN A C 1
ATOM 640 O O . GLN A 1 88 ? 6.406 -4.145 8.055 1 43.53 88 GLN A O 1
ATOM 645 N N . ILE A 1 89 ? 5.246 -3.547 6.812 1 37.88 89 ILE A N 1
ATOM 646 C CA . ILE A 1 89 ? 6.27 -4.234 6.031 1 37.88 89 ILE A CA 1
ATOM 647 C C . ILE A 1 89 ? 7.453 -3.299 5.801 1 37.88 89 ILE A C 1
ATOM 649 O O . ILE A 1 89 ? 7.336 -2.082 5.973 1 37.88 89 ILE A O 1
ATOM 653 N N . GLY A 1 90 ? 8.461 -3.625 5.125 1 41.62 90 GLY A N 1
ATOM 654 C CA . GLY A 1 90 ? 9.719 -2.988 4.777 1 41.62 90 GLY A CA 1
ATOM 655 C C . GLY A 1 90 ? 9.617 -1.48 4.656 1 41.62 90 GLY A C 1
ATOM 656 O O . GLY A 1 90 ? 8.617 -0.889 5.07 1 41.62 90 GLY A O 1
ATOM 657 N N . GLY A 1 91 ? 10.695 -0.88 4.066 1 47.91 91 GLY A N 1
ATOM 658 C CA . GLY A 1 91 ? 10.859 0.5 3.639 1 47.91 91 GLY A CA 1
ATOM 659 C C . GLY A 1 91 ? 9.734 0.982 2.734 1 47.91 91 GLY A C 1
ATOM 660 O O . GLY A 1 91 ? 9.531 0.439 1.648 1 47.91 91 GLY A O 1
ATOM 661 N N . GLN A 1 92 ? 8.727 1.496 3.43 1 52 92 GLN A N 1
ATOM 662 C CA . GLN A 1 92 ? 7.602 1.996 2.654 1 52 92 GLN A CA 1
ATOM 663 C C . GLN A 1 92 ? 7.68 3.51 2.477 1 52 92 GLN A C 1
ATOM 665 O O . GLN A 1 92 ? 8.242 4.211 3.322 1 52 92 GLN A O 1
ATOM 670 N N . SER A 1 93 ? 7.23 3.871 1.209 1 62.16 93 SER A N 1
ATOM 671 C CA . SER A 1 93 ? 7.031 5.289 0.927 1 62.16 93 SER A CA 1
ATOM 672 C C . SER A 1 93 ? 5.574 5.586 0.594 1 62.16 93 SER A C 1
ATOM 674 O O . SER A 1 93 ? 4.945 4.855 -0.173 1 62.16 93 SER A O 1
ATOM 676 N N . TYR A 1 94 ? 4.949 6.355 1.389 1 72.31 94 TYR A N 1
ATOM 677 C CA . TYR A 1 94 ? 3.578 6.789 1.153 1 72.31 94 TYR A CA 1
ATOM 678 C C . TYR A 1 94 ? 3.449 8.297 1.307 1 72.31 94 TYR A C 1
ATOM 680 O O . TYR A 1 94 ? 4.316 8.945 1.896 1 72.31 94 TYR A O 1
ATOM 688 N N . SER A 1 95 ? 2.363 8.727 0.642 1 82.94 95 SER A N 1
ATOM 689 C CA . SER A 1 95 ? 1.99 10.102 0.964 1 82.94 95 SER A CA 1
ATOM 690 C C . SER A 1 95 ? 1.01 10.148 2.131 1 82.94 95 SER A C 1
ATOM 692 O O . SER A 1 95 ? 0.184 9.25 2.293 1 82.94 95 SER A O 1
ATOM 694 N N . GLN A 1 96 ? 1.139 11.109 2.912 1 85 96 GLN A N 1
ATOM 695 C CA . GLN A 1 96 ? 0.272 11.289 4.07 1 85 96 GLN A CA 1
ATOM 696 C C . GLN A 1 96 ? -0.33 12.695 4.09 1 85 96 GLN A C 1
ATOM 698 O O . GLN A 1 96 ? 0.358 13.672 3.801 1 85 96 GLN A O 1
ATOM 703 N N . LEU A 1 97 ? -1.609 12.711 4.359 1 93.06 97 LEU A N 1
ATOM 704 C CA . LEU A 1 97 ? -2.369 13.945 4.531 1 93.06 97 LEU A CA 1
ATOM 705 C C . LEU A 1 97 ? -2.926 14.055 5.949 1 93.06 97 LEU A C 1
ATOM 707 O O . LEU A 1 97 ? -3.588 13.133 6.43 1 93.06 97 LEU A O 1
ATOM 711 N N . VAL A 1 98 ? -2.566 15.117 6.625 1 94.81 98 VAL A N 1
ATOM 712 C CA . VAL A 1 98 ? -3.133 15.422 7.934 1 94.81 98 VAL A CA 1
ATOM 713 C C . VAL A 1 98 ? -4.047 16.641 7.832 1 94.81 98 VAL A C 1
ATOM 715 O O . VAL A 1 98 ? -3.598 17.734 7.457 1 94.81 98 VAL A O 1
ATOM 718 N N . VAL A 1 99 ? -5.309 16.469 8.211 1 96.38 99 VAL A N 1
ATOM 719 C CA . VAL A 1 99 ? -6.305 17.531 8.078 1 96.38 99 VAL A CA 1
ATOM 720 C C . VAL A 1 99 ? -6.672 18.062 9.453 1 96.38 99 VAL A C 1
ATOM 722 O O . VAL A 1 99 ? -6.918 17.297 10.383 1 96.38 99 VAL A O 1
ATOM 725 N N . PHE A 1 100 ? -6.621 19.406 9.562 1 96.56 100 PHE A N 1
ATOM 726 C CA . PHE A 1 100 ? -7.039 20.109 10.766 1 96.56 100 PHE A CA 1
ATOM 727 C C . PHE A 1 100 ? -8.414 20.734 10.578 1 96.56 100 PHE A C 1
ATOM 729 O O . PHE A 1 100 ? -8.586 21.641 9.75 1 96.56 100 PHE A O 1
ATOM 736 N N . GLU A 1 101 ? -9.344 20.312 11.352 1 96.25 101 GLU A N 1
ATOM 737 C CA . GLU A 1 101 ? -10.75 20.656 11.172 1 96.25 101 GLU A CA 1
ATOM 738 C C . GLU A 1 101 ? -11.016 22.125 11.492 1 96.25 101 GLU A C 1
ATOM 740 O O . GLU A 1 101 ? -11.789 22.781 10.797 1 96.25 101 GLU A O 1
ATOM 745 N N . ASP A 1 102 ? -10.367 22.625 12.516 1 96.62 102 ASP A N 1
ATOM 746 C CA . ASP A 1 102 ? -10.641 23.984 12.977 1 96.62 102 ASP A CA 1
ATOM 747 C C . ASP A 1 102 ? -9.352 24.719 13.336 1 96.62 102 ASP A C 1
ATOM 749 O O . ASP A 1 102 ? -8.266 24.125 13.305 1 96.62 102 ASP A O 1
ATOM 753 N N . ARG A 1 103 ? -9.555 25.969 13.688 1 95.81 103 ARG A N 1
ATOM 754 C CA . ARG A 1 103 ? -8.406 26.828 13.922 1 95.81 103 ARG A CA 1
ATOM 755 C C . ARG A 1 103 ? -7.629 26.391 15.156 1 95.81 103 ARG A C 1
ATOM 757 O O . ARG A 1 103 ? -6.406 26.516 15.195 1 95.81 103 ARG A O 1
ATOM 764 N N . GLN A 1 104 ? -8.328 25.891 16.125 1 95 104 GLN A N 1
ATOM 765 C CA . GLN A 1 104 ? -7.656 25.422 17.328 1 95 104 GLN A CA 1
ATOM 766 C C . GLN A 1 104 ? -6.676 24.297 17.016 1 95 104 GLN A C 1
ATOM 768 O O . GLN A 1 104 ? -5.527 24.328 17.484 1 95 104 GLN A O 1
ATOM 773 N N . ALA A 1 105 ? -7.137 23.359 16.266 1 93.38 105 ALA A N 1
ATOM 774 C CA . ALA A 1 105 ? -6.277 22.25 15.875 1 93.38 105 ALA A CA 1
ATOM 775 C C . ALA A 1 105 ? -5.078 22.734 15.062 1 93.38 105 ALA A C 1
ATOM 777 O O . ALA A 1 105 ? -3.949 22.297 15.289 1 93.38 105 ALA A O 1
ATOM 778 N N . LEU A 1 106 ? -5.27 23.609 14.156 1 94.62 106 LEU A N 1
ATOM 779 C CA . LEU A 1 106 ? -4.199 24.141 13.328 1 94.62 106 LEU A CA 1
ATOM 780 C C . LEU A 1 106 ? -3.199 24.922 14.172 1 94.62 106 LEU A C 1
ATOM 782 O O . LEU A 1 106 ? -1.99 24.859 13.938 1 94.62 106 LEU A O 1
ATOM 786 N N . GLN A 1 107 ? -3.703 25.656 15.117 1 94.19 107 GLN A N 1
ATOM 787 C CA . GLN A 1 107 ? -2.842 26.453 15.984 1 94.19 107 GLN A CA 1
ATOM 788 C C . GLN A 1 107 ? -1.937 25.562 16.828 1 94.19 107 GLN A C 1
ATOM 790 O O . GLN A 1 107 ? -0.792 25.922 17.109 1 94.19 107 GLN A O 1
ATOM 795 N N . ARG A 1 108 ? -2.467 24.438 17.188 1 92.31 108 ARG A N 1
ATOM 796 C CA . ARG A 1 108 ? -1.628 23.5 17.922 1 92.31 108 ARG A CA 1
ATOM 797 C C . ARG A 1 108 ? -0.43 23.062 17.094 1 92.31 108 ARG A C 1
ATOM 799 O O . ARG A 1 108 ? 0.672 22.891 17.609 1 92.31 108 ARG A O 1
ATOM 806 N N . LEU A 1 109 ? -0.618 22.828 15.828 1 91.62 109 LEU A N 1
ATOM 807 C CA . LEU A 1 109 ? 0.506 22.516 14.953 1 91.62 109 LEU A CA 1
ATOM 808 C C . LEU A 1 109 ? 1.497 23.672 14.906 1 91.62 109 LEU A C 1
ATOM 810 O O . LEU A 1 109 ? 2.707 23.453 15.016 1 91.62 109 LEU A O 1
ATOM 814 N N . ARG A 1 110 ? 1.037 24.875 14.836 1 90.62 110 ARG A N 1
ATOM 815 C CA . ARG A 1 110 ? 1.889 26.047 14.641 1 90.62 110 ARG A CA 1
ATOM 816 C C . ARG A 1 110 ? 2.699 26.359 15.898 1 90.62 110 ARG A C 1
ATOM 818 O O . ARG A 1 110 ? 3.76 26.984 15.82 1 90.62 110 ARG A O 1
ATOM 825 N N . ALA A 1 111 ? 2.092 25.922 16.938 1 87.62 111 ALA A N 1
ATOM 826 C CA . ALA A 1 111 ? 2.744 26.203 18.219 1 87.62 111 ALA A CA 1
ATOM 827 C C . ALA A 1 111 ? 4 25.359 18.391 1 87.62 111 ALA A C 1
ATOM 829 O O . ALA A 1 111 ? 4.801 25.609 19.297 1 87.62 111 ALA A O 1
ATOM 830 N N . GLY A 1 112 ? 4.148 24.5 17.562 1 82.19 112 GLY A N 1
ATOM 831 C CA . GLY A 1 112 ? 5.395 23.75 17.625 1 82.19 112 GLY A CA 1
ATOM 832 C C . GLY A 1 112 ? 5.227 22.281 17.281 1 82.19 112 GLY A C 1
ATOM 833 O O . GLY A 1 112 ? 5.055 21.938 16.109 1 82.19 112 GLY A O 1
ATOM 834 N N . ASN A 1 113 ? 5.305 21.562 18.391 1 79.38 113 ASN A N 1
ATOM 835 C CA . ASN A 1 113 ? 5.289 20.109 18.203 1 79.38 113 ASN A CA 1
ATOM 836 C C . ASN A 1 113 ? 3.875 19.547 18.328 1 79.38 113 ASN A C 1
ATOM 838 O O . ASN A 1 113 ? 3.209 19.766 19.344 1 79.38 113 ASN A O 1
ATOM 842 N N . PHE A 1 114 ? 3.379 19.078 17.266 1 88.94 114 PHE A N 1
ATOM 843 C CA . PHE A 1 114 ? 2.1 18.391 17.234 1 88.94 114 PHE A CA 1
ATOM 844 C C . PHE A 1 114 ? 2.305 16.875 17.234 1 88.94 114 PHE A C 1
ATOM 846 O O . PHE A 1 114 ? 2.871 16.328 16.281 1 88.94 114 PHE A O 1
ATOM 853 N N . ASP A 1 115 ? 1.793 16.172 18.297 1 88.12 115 ASP A N 1
ATOM 854 C CA . ASP A 1 115 ? 1.964 14.734 18.438 1 88.12 115 ASP A CA 1
ATOM 855 C C . ASP A 1 115 ? 0.67 13.992 18.109 1 88.12 115 ASP A C 1
ATOM 857 O O . ASP A 1 115 ? -0.394 14.328 18.625 1 88.12 115 ASP A O 1
ATOM 861 N N . LEU A 1 116 ? 0.817 13.133 17.156 1 83.81 116 LEU A N 1
ATOM 862 C CA . LEU A 1 116 ? -0.274 12.18 16.984 1 83.81 116 LEU A CA 1
ATOM 863 C C . LEU A 1 116 ? -0.239 11.117 18.078 1 83.81 116 LEU A C 1
ATOM 865 O O . LEU A 1 116 ? 0.722 10.352 18.172 1 83.81 116 LEU A O 1
ATOM 869 N N . THR A 1 117 ? -1.26 11.234 19.016 1 76.62 117 THR A N 1
ATOM 870 C CA . THR A 1 117 ? -1.306 10.383 20.188 1 76.62 117 THR A CA 1
ATOM 871 C C . THR A 1 117 ? -1.463 8.922 19.797 1 76.62 117 THR A C 1
ATOM 873 O O . THR A 1 117 ? -1.874 8.609 18.672 1 76.62 117 THR A O 1
ATOM 876 N N . ALA A 1 118 ? -1.244 8.172 20.859 1 68.75 118 ALA A N 1
ATOM 877 C CA . ALA A 1 118 ? -1.358 6.727 20.688 1 68.75 118 ALA A CA 1
ATOM 878 C C . ALA A 1 118 ? -2.771 6.336 20.266 1 68.75 118 ALA A C 1
ATOM 880 O O . ALA A 1 118 ? -3.754 6.855 20.797 1 68.75 118 ALA A O 1
ATOM 881 N N . GLY A 1 119 ? -2.959 5.672 19.281 1 66.19 119 GLY A N 1
ATOM 882 C CA . GLY A 1 119 ? -4.254 5.168 18.844 1 66.19 119 GLY A CA 1
ATOM 883 C C . GLY A 1 119 ? -4.785 5.859 17.609 1 66.19 119 GLY A C 1
ATOM 884 O O . GLY A 1 119 ? -5.746 5.391 17 1 66.19 119 GLY A O 1
ATOM 885 N N . VAL A 1 120 ? -4.219 6.984 17.375 1 72.75 120 VAL A N 1
ATOM 886 C CA . VAL A 1 120 ? -4.648 7.625 16.125 1 72.75 120 VAL A CA 1
ATOM 887 C C . VAL A 1 120 ? -4.293 6.734 14.938 1 72.75 120 VAL A C 1
ATOM 889 O O . VAL A 1 120 ? -3.16 6.262 14.82 1 72.75 120 VAL A O 1
ATOM 892 N N . THR A 1 121 ? -5.34 6.449 14.133 1 71.81 121 THR A N 1
ATOM 893 C CA . THR A 1 121 ? -5.156 5.625 12.945 1 71.81 121 THR A CA 1
ATOM 894 C C . THR A 1 121 ? -5.289 6.465 11.672 1 71.81 121 THR A C 1
ATOM 896 O O . THR A 1 121 ? -6.008 7.469 11.656 1 71.81 121 THR A O 1
ATOM 899 N N . ALA A 1 122 ? -4.469 6.105 10.688 1 78.06 122 ALA A N 1
ATOM 900 C CA . ALA A 1 122 ? -4.605 6.715 9.375 1 78.06 122 ALA A CA 1
ATOM 901 C C . ALA A 1 122 ? -5.598 5.941 8.508 1 78.06 122 ALA A C 1
ATOM 903 O O . ALA A 1 122 ? -5.68 4.715 8.594 1 78.06 122 ALA A O 1
ATOM 904 N N . THR A 1 123 ? -6.367 6.707 7.746 1 77.56 123 THR A N 1
ATOM 905 C CA . THR A 1 123 ? -7.305 6.121 6.793 1 77.56 123 THR A CA 1
ATOM 906 C C . THR A 1 123 ? -6.676 6.035 5.406 1 77.56 123 THR A C 1
ATOM 908 O O . THR A 1 123 ? -6.156 7.027 4.887 1 77.56 123 THR A O 1
ATOM 911 N N . ALA A 1 124 ? -6.742 4.859 4.859 1 72.88 124 ALA A N 1
ATOM 912 C CA . ALA A 1 124 ? -6.293 4.715 3.477 1 72.88 124 ALA A CA 1
ATOM 913 C C . ALA A 1 124 ? -7.219 5.461 2.52 1 72.88 124 ALA A C 1
ATOM 915 O O . ALA A 1 124 ? -8.445 5.34 2.609 1 72.88 124 ALA A O 1
ATOM 916 N N . ILE A 1 125 ? -6.566 6.242 1.546 1 75.81 125 ILE A N 1
ATOM 917 C CA . ILE A 1 125 ? -7.367 7.012 0.597 1 75.81 125 ILE A CA 1
ATOM 918 C C . ILE A 1 125 ? -8.047 6.066 -0.391 1 75.81 125 ILE A C 1
ATOM 920 O O . ILE A 1 125 ? -7.391 5.211 -0.99 1 75.81 125 ILE A O 1
ATOM 924 N N . GLN A 1 126 ? -9.32 6.148 -0.462 1 70.69 126 GLN A N 1
ATOM 925 C CA . GLN A 1 126 ? -10.18 5.469 -1.427 1 70.69 126 GLN A CA 1
ATOM 926 C C . GLN A 1 126 ? -11.477 6.242 -1.642 1 70.69 126 GLN A C 1
ATOM 928 O O . GLN A 1 126 ? -11.789 7.172 -0.895 1 70.69 126 GLN A O 1
ATOM 933 N N . ALA A 1 127 ? -12.164 5.785 -2.717 1 70.75 127 ALA A N 1
ATOM 934 C CA . ALA A 1 127 ? -13.398 6.496 -3.041 1 70.75 127 ALA A CA 1
ATOM 935 C C . ALA A 1 127 ? -14.312 6.59 -1.821 1 70.75 127 ALA A C 1
ATOM 937 O O . ALA A 1 127 ? -14.641 5.574 -1.205 1 70.75 127 ALA A O 1
ATOM 938 N N . GLY A 1 128 ? -14.672 7.887 -1.381 1 80.44 128 GLY A N 1
ATOM 939 C CA . GLY A 1 128 ? -15.633 8.148 -0.324 1 80.44 128 GLY A CA 1
ATOM 940 C C . GLY A 1 128 ? -15.023 8.125 1.062 1 80.44 128 GLY A C 1
ATOM 941 O O . GLY A 1 128 ? -15.695 8.422 2.051 1 80.44 128 GLY A O 1
ATOM 942 N N . ALA A 1 129 ? -13.82 7.703 1.292 1 76.31 129 ALA A N 1
ATOM 943 C CA . ALA A 1 129 ? -13.172 7.602 2.598 1 76.31 129 ALA A CA 1
ATOM 944 C C . ALA A 1 129 ? -13.188 8.945 3.322 1 76.31 129 ALA A C 1
ATOM 946 O O . ALA A 1 129 ? -13.453 9.008 4.527 1 76.31 129 ALA A O 1
ATOM 947 N N . ALA A 1 130 ? -12.938 10.031 2.611 1 87.94 130 ALA A N 1
ATOM 948 C CA . ALA A 1 130 ? -12.844 11.352 3.23 1 87.94 130 ALA A CA 1
ATOM 949 C C . ALA A 1 130 ? -14.219 11.836 3.697 1 87.94 130 ALA A C 1
ATOM 951 O O . ALA A 1 130 ? -14.312 12.625 4.641 1 87.94 130 ALA A O 1
ATOM 952 N N . ALA A 1 131 ? -15.219 11.336 3.035 1 88.44 131 ALA A N 1
ATOM 953 C CA . ALA A 1 131 ? -16.562 11.711 3.441 1 88.44 131 ALA A CA 1
ATOM 954 C C . ALA A 1 131 ? -16.906 11.133 4.812 1 88.44 131 ALA A C 1
ATOM 956 O O . ALA A 1 131 ? -17.797 11.648 5.508 1 88.44 131 ALA A O 1
ATOM 957 N N . GLN A 1 132 ? -16.219 10.078 5.172 1 85.81 132 GLN A N 1
ATOM 958 C CA . GLN A 1 132 ? -16.453 9.406 6.445 1 85.81 132 GLN A CA 1
ATOM 959 C C . GLN A 1 132 ? -15.289 9.641 7.41 1 85.81 132 GLN A C 1
ATOM 961 O O . GLN A 1 132 ? -15.039 8.82 8.297 1 85.81 132 GLN A O 1
ATOM 966 N N . ALA A 1 133 ? -14.602 10.711 7.184 1 84.62 133 ALA A N 1
ATOM 967 C CA . ALA A 1 133 ? -13.406 10.984 7.977 1 84.62 133 ALA A CA 1
ATOM 968 C C . ALA A 1 133 ? -13.727 10.992 9.469 1 84.62 133 ALA A C 1
ATOM 970 O O . ALA A 1 133 ? -14.711 11.602 9.891 1 84.62 133 ALA A O 1
ATOM 971 N N . ASN A 1 134 ? -12.898 10.289 10.258 1 81.88 134 ASN A N 1
ATOM 972 C CA . ASN A 1 134 ? -12.945 10.312 11.719 1 81.88 134 ASN A CA 1
ATOM 973 C C . ASN A 1 134 ? -11.922 11.289 12.297 1 81.88 134 ASN A C 1
ATOM 975 O O . ASN A 1 134 ? -10.719 11.031 12.25 1 81.88 134 ASN A O 1
ATOM 979 N N . PHE A 1 135 ? -12.5 12.406 12.852 1 89.06 135 PHE A N 1
ATOM 980 C CA . PHE A 1 135 ? -11.594 13.391 13.453 1 89.06 135 PHE A CA 1
ATOM 981 C C . PHE A 1 135 ? -11.359 13.078 14.922 1 89.06 135 PHE A C 1
ATOM 983 O O . PHE A 1 135 ? -12.297 12.797 15.664 1 89.06 135 PHE A O 1
ATOM 990 N N . GLU A 1 136 ? -10.141 12.961 15.297 1 86.75 136 GLU A N 1
ATOM 991 C CA . GLU A 1 136 ? -9.688 12.859 16.672 1 86.75 136 GLU A CA 1
ATOM 992 C C . GLU A 1 136 ? -8.891 14.094 17.094 1 86.75 136 GLU A C 1
ATOM 994 O O . GLU A 1 136 ? -7.828 14.375 16.531 1 86.75 136 GLU A O 1
ATOM 999 N N . GLY A 1 137 ? -9.398 14.898 18.141 1 88.25 137 GLY A N 1
ATOM 1000 C CA . GLY A 1 137 ? -8.742 16.141 18.516 1 88.25 137 GLY A CA 1
ATOM 1001 C C . GLY A 1 137 ? -8.68 17.156 17.391 1 88.25 137 GLY A C 1
ATOM 1002 O O . GLY A 1 137 ? -7.68 17.859 17.234 1 88.25 137 GLY A O 1
ATOM 1003 N N . GLY A 1 138 ? -9.695 17.062 16.531 1 92.5 138 GLY A N 1
ATOM 1004 C CA . GLY A 1 138 ? -9.758 18.016 15.438 1 92.5 138 GLY A CA 1
ATOM 1005 C C . GLY A 1 138 ? -8.844 17.656 14.281 1 92.5 138 GLY A C 1
ATOM 1006 O O . GLY A 1 138 ? -8.586 18.5 13.414 1 92.5 138 GLY A O 1
ATOM 1007 N N . THR A 1 139 ? -8.375 16.422 14.281 1 93.44 139 THR A N 1
ATOM 1008 C CA . THR A 1 139 ? -7.426 16.031 13.242 1 93.44 139 THR A CA 1
ATOM 1009 C C . THR A 1 139 ? -7.852 14.711 12.594 1 93.44 139 THR A C 1
ATOM 1011 O O . THR A 1 139 ? -8.305 13.797 13.273 1 93.44 139 THR A O 1
ATOM 1014 N N . ALA A 1 140 ? -7.738 14.617 11.289 1 92.38 140 ALA A N 1
ATOM 1015 C CA . ALA A 1 140 ? -7.883 13.383 10.523 1 92.38 140 ALA A CA 1
ATOM 1016 C C . ALA A 1 140 ? -6.645 13.117 9.672 1 92.38 140 ALA A C 1
ATOM 1018 O O . ALA A 1 140 ? -6.055 14.047 9.117 1 92.38 140 ALA A O 1
ATOM 1019 N N . VAL A 1 141 ? -6.266 11.836 9.633 1 89 141 VAL A N 1
ATOM 1020 C CA . VAL A 1 141 ? -5.07 11.453 8.891 1 89 141 VAL A CA 1
ATOM 1021 C C . VAL A 1 141 ? -5.445 10.492 7.766 1 89 141 VAL A C 1
ATOM 1023 O O . VAL A 1 141 ? -6.199 9.539 7.98 1 89 141 VAL A O 1
ATOM 1026 N N . PHE A 1 142 ? -4.91 10.828 6.535 1 84.88 142 PHE A N 1
ATOM 1027 C CA . PHE A 1 142 ? -5.082 9.969 5.371 1 84.88 142 PHE A CA 1
ATOM 1028 C C . PHE A 1 142 ? -3.73 9.555 4.797 1 84.88 142 PHE A C 1
ATOM 1030 O O . PHE A 1 142 ? -2.783 10.344 4.801 1 84.88 142 PHE A O 1
ATOM 1037 N N . ILE A 1 143 ? -3.646 8.32 4.234 1 82.12 143 ILE A N 1
ATOM 1038 C CA . ILE A 1 143 ? -2.432 7.848 3.58 1 82.12 143 ILE A CA 1
ATOM 1039 C C . ILE A 1 143 ? -2.766 7.332 2.182 1 82.12 143 ILE A C 1
ATOM 1041 O O . ILE A 1 143 ? -3.834 6.758 1.965 1 82.12 143 ILE A O 1
ATOM 1045 N N . ASP A 1 144 ? -1.857 7.746 1.265 1 75.94 144 ASP A N 1
ATOM 1046 C CA . ASP A 1 144 ? -1.89 7.188 -0.083 1 75.94 144 ASP A CA 1
ATOM 1047 C C . ASP A 1 144 ? -0.642 6.352 -0.36 1 75.94 144 ASP A C 1
ATOM 1049 O O . ASP A 1 144 ? 0.435 6.898 -0.611 1 75.94 144 ASP A O 1
ATOM 1053 N N . SER A 1 145 ? -0.638 5.086 -0.09 1 58.56 145 SER A N 1
ATOM 1054 C CA . SER A 1 145 ? 0.495 4.188 -0.292 1 58.56 145 SER A CA 1
ATOM 1055 C C . SER A 1 145 ? 0.425 3.508 -1.654 1 58.56 145 SER A C 1
ATOM 1057 O O . SER A 1 145 ? -0.633 3.018 -2.055 1 58.56 145 SER A O 1
ATOM 1059 N N . GLN A 1 146 ? 1.155 4.152 -2.715 1 46.28 146 GLN A N 1
ATOM 1060 C CA . GLN A 1 146 ? 1.156 3.354 -3.936 1 46.28 146 GLN A CA 1
ATOM 1061 C C . GLN A 1 146 ? 1.59 1.917 -3.652 1 46.28 146 GLN A C 1
ATOM 1063 O O . GLN A 1 146 ? 0.892 0.97 -4.02 1 46.28 146 GLN A O 1
ATOM 1068 N N . SER A 1 147 ? 3.012 1.607 -3.789 1 41.38 147 SER A N 1
ATOM 1069 C CA . SER A 1 147 ? 3.701 0.323 -3.857 1 41.38 147 SER A CA 1
ATOM 1070 C C . SER A 1 147 ? 3.748 -0.354 -2.492 1 41.38 147 SER A C 1
ATOM 1072 O O . SER A 1 147 ? 3.77 -1.583 -2.402 1 41.38 147 SER A O 1
ATOM 1074 N N . GLY A 1 148 ? 4.645 0.35 -1.556 1 39.69 148 GLY A N 1
ATOM 1075 C CA . GLY A 1 148 ? 5.539 -0.092 -0.499 1 39.69 148 GLY A CA 1
ATOM 1076 C C . GLY A 1 148 ? 4.852 -0.946 0.549 1 39.69 148 GLY A C 1
ATOM 1077 O O . GLY A 1 148 ? 5.508 -1.508 1.429 1 39.69 148 GLY A O 1
ATOM 1078 N N . LEU A 1 149 ? 3.855 -0.465 1.146 1 41.66 149 LEU A N 1
ATOM 1079 C CA . LEU A 1 149 ? 3.496 -1.191 2.359 1 41.66 149 LEU A CA 1
ATOM 1080 C C . LEU A 1 149 ? 3.609 -2.697 2.145 1 41.66 149 LEU A C 1
ATOM 1082 O O . LEU A 1 149 ? 4 -3.43 3.055 1 41.66 149 LEU A O 1
ATOM 1086 N N . MET A 1 150 ? 3.537 -3.299 0.98 1 43.94 150 MET A N 1
ATOM 1087 C CA . MET A 1 150 ? 3.713 -4.723 0.71 1 43.94 150 MET A CA 1
ATOM 1088 C C . MET A 1 150 ? 5.141 -5.164 1.016 1 43.94 150 MET A C 1
ATOM 1090 O O . MET A 1 150 ? 5.445 -6.355 0.986 1 43.94 150 MET A O 1
ATOM 1094 N N . ALA A 1 151 ? 6.145 -4.133 1.089 1 38.94 151 ALA A N 1
ATOM 1095 C CA . ALA A 1 151 ? 7.539 -4.504 1.315 1 38.94 151 ALA A CA 1
ATOM 1096 C C . ALA A 1 151 ? 7.656 -5.555 2.414 1 38.94 151 ALA A C 1
ATOM 1098 O O . ALA A 1 151 ? 8.531 -6.426 2.359 1 38.94 151 ALA A O 1
ATOM 1099 N N . GLY A 1 152 ? 7.125 -5.457 3.635 1 42.94 152 GLY A N 1
ATOM 1100 C CA . GLY A 1 152 ? 7.445 -6.406 4.688 1 42.94 152 GLY A CA 1
ATOM 1101 C C . GLY A 1 152 ? 6.473 -7.566 4.762 1 42.94 152 GLY A C 1
ATOM 1102 O O . GLY A 1 152 ? 6.52 -8.367 5.699 1 42.94 152 GLY A O 1
ATOM 1103 N N . ALA A 1 153 ? 5.605 -7.734 3.777 1 48.56 153 ALA A N 1
ATOM 1104 C CA . ALA A 1 153 ? 4.598 -8.773 3.98 1 48.56 153 ALA A CA 1
ATOM 1105 C C . ALA A 1 153 ? 5.16 -10.148 3.646 1 48.56 153 ALA A C 1
ATOM 1107 O O . ALA A 1 153 ? 5.707 -10.359 2.561 1 48.56 153 ALA A O 1
ATOM 1108 N N . THR A 1 154 ? 5.453 -10.766 4.906 1 60.44 154 THR A N 1
ATOM 1109 C CA . THR A 1 154 ? 5.734 -12.18 4.699 1 60.44 154 THR A CA 1
ATOM 1110 C C . THR A 1 154 ? 4.5 -12.906 4.172 1 60.44 154 THR A C 1
ATOM 1112 O O . THR A 1 154 ? 3.377 -12.609 4.582 1 60.44 154 THR A O 1
ATOM 1115 N N . VAL A 1 155 ? 4.598 -13.477 3.066 1 71.25 155 VAL A N 1
ATOM 1116 C CA . VAL A 1 155 ? 3.516 -14.281 2.506 1 71.25 155 VAL A CA 1
ATOM 1117 C C . VAL A 1 155 ? 3.686 -15.742 2.918 1 71.25 155 VAL A C 1
ATOM 1119 O O . VAL A 1 155 ? 2.965 -16.625 2.434 1 71.25 155 VAL A O 1
ATOM 1122 N N . GLY A 1 156 ? 4.715 -15.844 3.924 1 71.31 156 GLY A N 1
ATOM 1123 C CA . GLY A 1 156 ? 4.824 -17.156 4.531 1 71.31 156 GLY A CA 1
ATOM 1124 C C . GLY A 1 156 ? 3.551 -17.609 5.223 1 71.31 156 GLY A C 1
ATOM 1125 O O . GLY A 1 156 ? 2.885 -16.812 5.883 1 71.31 156 GLY A O 1
ATOM 1126 N N . GLY A 1 157 ? 3.172 -18.891 4.93 1 73.94 157 GLY A N 1
ATOM 1127 C CA . GLY A 1 157 ? 1.953 -19.406 5.531 1 73.94 157 GLY A CA 1
ATOM 1128 C C . GLY A 1 157 ? 0.782 -19.438 4.57 1 73.94 157 GLY A C 1
ATOM 1129 O O . GLY A 1 157 ? -0.249 -20.047 4.859 1 73.94 157 GLY A O 1
ATOM 1130 N N . GLU A 1 158 ? 0.967 -18.719 3.412 1 79.88 158 GLU A N 1
ATOM 1131 C CA . GLU A 1 158 ? -0.069 -18.859 2.395 1 79.88 158 GLU A CA 1
ATOM 1132 C C . GLU A 1 158 ? 0.004 -20.219 1.709 1 79.88 158 GLU A C 1
ATOM 1134 O O . GLU A 1 158 ? 1.091 -20.766 1.532 1 79.88 158 GLU A O 1
ATOM 1139 N N . SER A 1 159 ? -1.16 -20.75 1.396 1 86.44 159 SER A N 1
ATOM 1140 C CA . SER A 1 159 ? -1.313 -21.969 0.608 1 86.44 159 SER A CA 1
ATOM 1141 C C . SER A 1 159 ? -2.033 -21.688 -0.707 1 86.44 159 SER A C 1
ATOM 1143 O O . SER A 1 159 ? -3.004 -20.938 -0.74 1 86.44 159 SER A O 1
ATOM 1145 N N . ILE A 1 160 ? -1.452 -22.219 -1.756 1 90.5 160 ILE A N 1
ATOM 1146 C CA . ILE A 1 160 ? -2.055 -22.062 -3.074 1 90.5 160 ILE A CA 1
ATOM 1147 C C . ILE A 1 160 ? -2.5 -23.422 -3.605 1 90.5 160 ILE A C 1
ATOM 1149 O O . ILE A 1 160 ? -1.707 -24.359 -3.648 1 90.5 160 ILE A O 1
ATOM 1153 N N . THR A 1 161 ? -3.809 -23.547 -3.883 1 91 161 THR A N 1
ATOM 1154 C CA . THR A 1 161 ? -4.379 -24.781 -4.426 1 91 161 THR A CA 1
ATOM 1155 C C . THR A 1 161 ? -4.695 -24.625 -5.91 1 91 161 THR A C 1
ATOM 1157 O O . THR A 1 161 ? -5.387 -23.688 -6.305 1 91 161 THR A O 1
ATOM 1160 N N . TYR A 1 162 ? -4.137 -25.578 -6.672 1 91.56 162 TYR A N 1
ATOM 1161 C CA . TYR A 1 162 ? -4.371 -25.578 -8.109 1 91.56 162 TYR A CA 1
ATOM 1162 C C . TYR A 1 162 ? -5.77 -26.094 -8.438 1 91.56 162 TYR A C 1
ATOM 1164 O O . TYR A 1 162 ? -6.234 -27.062 -7.832 1 91.56 162 TYR A O 1
ATOM 1172 N N . ILE A 1 163 ? -6.434 -25.391 -9.352 1 84.38 163 ILE A N 1
ATOM 1173 C CA . ILE A 1 163 ? -7.734 -25.781 -9.875 1 84.38 163 ILE A CA 1
ATOM 1174 C C . ILE A 1 163 ? -7.656 -25.938 -11.391 1 84.38 163 ILE A C 1
ATOM 1176 O O . ILE A 1 163 ? -7.434 -24.953 -12.109 1 84.38 163 ILE A O 1
ATOM 1180 N N . SER A 1 164 ? -7.816 -27.109 -11.875 1 78.62 164 SER A N 1
ATOM 1181 C CA . SER A 1 164 ? -7.711 -27.375 -13.305 1 78.62 164 SER A CA 1
ATOM 1182 C C . SER A 1 164 ? -8.805 -26.656 -14.086 1 78.62 164 SER A C 1
ATOM 1184 O O . SER A 1 164 ? -9.922 -26.5 -13.594 1 78.62 164 SER A O 1
ATOM 1186 N N . LYS A 1 165 ? -8.383 -26.172 -15.102 1 75.56 165 LYS A N 1
ATOM 1187 C CA . LYS A 1 165 ? -9.344 -25.531 -15.992 1 75.56 165 LYS A CA 1
ATOM 1188 C C . LYS A 1 165 ? -10.289 -26.547 -16.625 1 75.56 165 LYS A C 1
ATOM 1190 O O . LYS A 1 165 ? -9.883 -27.688 -16.906 1 75.56 165 LYS A O 1
ATOM 1195 N N . MET B 1 1 ? -19.688 -12.805 9.836 1 25.61 1 MET B N 1
ATOM 1196 C CA . MET B 1 1 ? -18.875 -12.156 8.812 1 25.61 1 MET B CA 1
ATOM 1197 C C . MET B 1 1 ? -18.453 -13.148 7.734 1 25.61 1 MET B C 1
ATOM 1199 O O . MET B 1 1 ? -17.766 -14.133 8.023 1 25.61 1 MET B O 1
ATOM 1203 N N . PHE B 1 2 ? -19.188 -13.352 6.727 1 27.23 2 PHE B N 1
ATOM 1204 C CA . PHE B 1 2 ? -19.281 -14.375 5.695 1 27.23 2 PHE B CA 1
ATOM 1205 C C . PHE B 1 2 ? -18.062 -14.344 4.785 1 27.23 2 PHE B C 1
ATOM 1207 O O . PHE B 1 2 ? -17.891 -13.406 3.994 1 27.23 2 PHE B O 1
ATOM 1214 N N . PHE B 1 3 ? -16.844 -14.609 5.332 1 34.25 3 PHE B N 1
ATOM 1215 C CA . PHE B 1 3 ? -15.703 -14.867 4.449 1 34.25 3 PHE B CA 1
ATOM 1216 C C . PHE B 1 3 ? -16.141 -15.68 3.234 1 34.25 3 PHE B C 1
ATOM 1218 O O . PHE B 1 3 ? -16.391 -16.875 3.34 1 34.25 3 PHE B O 1
ATOM 1225 N N . GLY B 1 4 ? -16.859 -15.156 2.438 1 35.28 4 GLY B N 1
ATOM 1226 C CA . GLY B 1 4 ? -17.281 -15.914 1.271 1 35.28 4 GLY B CA 1
ATOM 1227 C C . GLY B 1 4 ? -16.125 -16.625 0.579 1 35.28 4 GLY B C 1
ATOM 1228 O O . GLY B 1 4 ? -15.062 -16.047 0.375 1 35.28 4 GLY B O 1
ATOM 1229 N N . CYS B 1 5 ? -16.047 -17.938 0.745 1 41.59 5 CYS B N 1
ATOM 1230 C CA . CYS B 1 5 ? -15.203 -18.891 0.029 1 41.59 5 CYS B CA 1
ATOM 1231 C C . CYS B 1 5 ? -15.047 -18.484 -1.432 1 41.59 5 CYS B C 1
ATOM 1233 O O . CYS B 1 5 ? -15.984 -18.594 -2.217 1 41.59 5 CYS B O 1
ATOM 1235 N N . ALA B 1 6 ? -14.18 -17.391 -1.648 1 48.62 6 ALA B N 1
ATOM 1236 C CA . ALA B 1 6 ? -13.914 -17.172 -3.066 1 48.62 6 ALA B CA 1
ATOM 1237 C C . ALA B 1 6 ? -13.609 -18.484 -3.785 1 48.62 6 ALA B C 1
ATOM 1239 O O . ALA B 1 6 ? -12.547 -19.078 -3.594 1 48.62 6 ALA B O 1
ATOM 1240 N N . SER B 1 7 ? -14.516 -19.219 -4.094 1 54.81 7 SER B N 1
ATOM 1241 C CA . SER B 1 7 ? -14.367 -20.453 -4.852 1 54.81 7 SER B CA 1
ATOM 1242 C C . SER B 1 7 ? -14.062 -20.172 -6.316 1 54.81 7 SER B C 1
ATOM 1244 O O . SER B 1 7 ? -14.445 -19.141 -6.848 1 54.81 7 SER B O 1
ATOM 1246 N N . ALA B 1 8 ? -13.133 -21 -6.863 1 63.91 8 ALA B N 1
ATOM 1247 C CA . ALA B 1 8 ? -12.812 -20.938 -8.289 1 63.91 8 ALA B CA 1
ATOM 1248 C C . ALA B 1 8 ? -14.078 -20.828 -9.125 1 63.91 8 ALA B C 1
ATOM 1250 O O . ALA B 1 8 ? -15.102 -21.438 -8.805 1 63.91 8 ALA B O 1
ATOM 1251 N N . PRO B 1 9 ? -13.961 -19.797 -10.078 1 59.47 9 PRO B N 1
ATOM 1252 C CA . PRO B 1 9 ? -15.156 -19.609 -10.906 1 59.47 9 PRO B CA 1
ATOM 1253 C C . PRO B 1 9 ? -15.562 -20.875 -11.648 1 59.47 9 PRO B C 1
ATOM 1255 O O . PRO B 1 9 ? -14.719 -21.547 -12.258 1 59.47 9 PRO B O 1
ATOM 1258 N N . GLU B 1 10 ? -16.75 -21.297 -11.422 1 69.44 10 GLU B N 1
ATOM 1259 C CA . GLU B 1 10 ? -17.281 -22.484 -12.086 1 69.44 10 GLU B CA 1
ATOM 1260 C C . GLU B 1 10 ? -17.859 -22.125 -13.453 1 69.44 10 GLU B C 1
ATOM 1262 O O . GLU B 1 10 ? -17.75 -22.922 -14.398 1 69.44 10 GLU B O 1
ATOM 1267 N N . SER B 1 11 ? -18.406 -20.938 -13.555 1 72.38 11 SER B N 1
ATOM 1268 C CA . SER B 1 11 ? -19.047 -20.578 -14.812 1 72.38 11 SER B CA 1
ATOM 1269 C C . SER B 1 11 ? -18.062 -19.875 -15.75 1 72.38 11 SER B C 1
ATOM 1271 O O . SER B 1 11 ? -17.109 -19.234 -15.289 1 72.38 11 SER B O 1
ATOM 1273 N N . ARG B 1 12 ? -18.219 -20.234 -17.031 1 74.69 12 ARG B N 1
ATOM 1274 C CA . ARG B 1 12 ? -17.359 -19.641 -18.047 1 74.69 12 ARG B CA 1
ATOM 1275 C C . ARG B 1 12 ? -17.312 -18.125 -17.922 1 74.69 12 ARG B C 1
ATOM 1277 O O . ARG B 1 12 ? -16.234 -17.516 -17.984 1 74.69 12 ARG B O 1
ATOM 1284 N N . PRO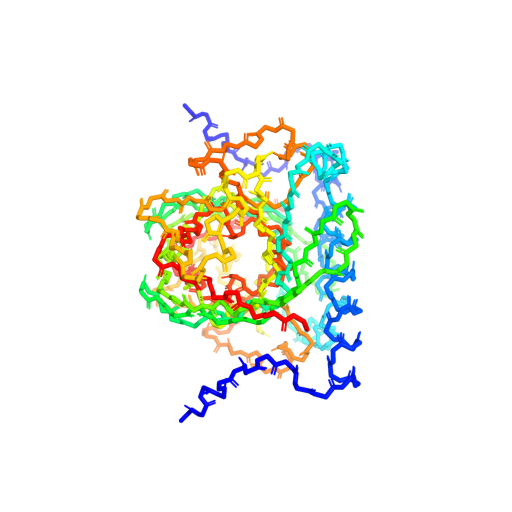 B 1 13 ? -18.484 -17.484 -17.688 1 69.12 13 PRO B N 1
ATOM 1285 C CA . PRO B 1 13 ? -18.438 -16.031 -17.531 1 69.12 13 PRO B CA 1
ATOM 1286 C C . PRO B 1 13 ? -17.578 -15.602 -16.344 1 69.12 13 PRO B C 1
ATOM 1288 O O . PRO B 1 13 ? -16.859 -14.594 -16.422 1 69.12 13 PRO B O 1
ATOM 1291 N N . ASP B 1 14 ? -17.656 -16.391 -15.352 1 77.44 14 ASP B N 1
ATOM 1292 C CA . ASP B 1 14 ? -16.859 -16.062 -14.172 1 77.44 14 ASP B CA 1
ATOM 1293 C C . ASP B 1 14 ? -15.367 -16.266 -14.445 1 77.44 14 ASP B C 1
ATOM 1295 O O . ASP B 1 14 ? -14.539 -15.484 -13.961 1 77.44 14 ASP B O 1
ATOM 1299 N N . GLN B 1 15 ? -15.125 -17.312 -15.344 1 87.94 15 GLN B N 1
ATOM 1300 C CA . GLN B 1 15 ? -13.734 -17.578 -15.703 1 87.94 15 GLN B CA 1
ATOM 1301 C C . GLN B 1 15 ? -13.164 -16.438 -16.547 1 87.94 15 GLN B C 1
ATOM 1303 O O . GLN B 1 15 ? -12.047 -15.977 -16.297 1 87.94 15 GLN B O 1
ATOM 1308 N N . ARG B 1 16 ? -13.945 -15.945 -17.484 1 89.12 16 ARG B N 1
ATOM 1309 C CA . ARG B 1 16 ? -13.492 -14.867 -18.359 1 89.12 16 ARG B CA 1
ATOM 1310 C C . ARG B 1 16 ? -13.281 -13.578 -17.578 1 89.12 16 ARG B C 1
ATOM 1312 O O . ARG B 1 16 ? -12.32 -12.844 -17.828 1 89.12 16 ARG B O 1
ATOM 1319 N N . ALA B 1 17 ? -14.211 -13.352 -16.703 1 85.56 17 ALA B N 1
ATOM 1320 C CA . ALA B 1 17 ? -14.078 -12.148 -15.875 1 85.56 17 ALA B CA 1
ATOM 1321 C C . ALA B 1 17 ? -12.82 -12.211 -15.016 1 85.56 17 ALA B C 1
ATOM 1323 O O . ALA B 1 17 ? -12.117 -11.211 -14.859 1 85.56 17 ALA B O 1
ATOM 1324 N N . LEU B 1 18 ? -12.57 -13.367 -14.438 1 89 18 LEU B N 1
ATOM 1325 C CA . LEU B 1 18 ? -11.367 -13.547 -13.625 1 89 18 LEU B CA 1
ATOM 1326 C C . LEU B 1 18 ? -10.109 -13.367 -14.461 1 89 18 LEU B C 1
ATOM 1328 O O . LEU B 1 18 ? -9.156 -12.719 -14.031 1 89 18 LEU B O 1
ATOM 1332 N N . GLU B 1 19 ? -10.117 -13.953 -15.68 1 94.75 19 GLU B N 1
ATOM 1333 C CA . GLU B 1 19 ? -8.961 -13.836 -16.562 1 94.75 19 GLU B CA 1
ATOM 1334 C C . GLU B 1 19 ? -8.719 -12.375 -16.953 1 94.75 19 GLU B C 1
ATOM 1336 O O . GLU B 1 19 ? -7.574 -11.922 -17.016 1 94.75 19 GLU B O 1
ATOM 1341 N N . ALA B 1 20 ? -9.812 -11.648 -17.188 1 90 20 ALA B N 1
ATOM 1342 C CA . ALA B 1 20 ? -9.688 -10.227 -17.531 1 90 20 ALA B CA 1
ATOM 1343 C C . ALA B 1 20 ? -9.086 -9.438 -16.375 1 90 20 ALA B C 1
ATOM 1345 O O . ALA B 1 20 ? -8.227 -8.578 -16.578 1 90 20 ALA B O 1
ATOM 1346 N N . ARG B 1 21 ? -9.523 -9.695 -15.18 1 85.94 21 ARG B N 1
ATOM 1347 C CA . ARG B 1 21 ? -8.992 -9.016 -14 1 85.94 21 ARG B CA 1
ATOM 1348 C C . ARG B 1 21 ? -7.527 -9.359 -13.781 1 85.94 21 ARG B C 1
ATOM 1350 O O . ARG B 1 21 ? -6.723 -8.492 -13.445 1 85.94 21 ARG B O 1
ATOM 1357 N N . ALA B 1 22 ? -7.188 -10.648 -13.992 1 93.12 22 ALA B N 1
ATOM 1358 C CA . ALA B 1 22 ? -5.801 -11.086 -13.844 1 93.12 22 ALA B CA 1
ATOM 1359 C C . ALA B 1 22 ? -4.902 -10.422 -14.883 1 93.12 22 ALA B C 1
ATOM 1361 O O . ALA B 1 22 ? -3.805 -9.953 -14.562 1 93.12 22 ALA B O 1
ATOM 1362 N N . ASP B 1 23 ? -5.41 -10.305 -16.094 1 94.56 23 ASP B N 1
ATOM 1363 C CA . ASP B 1 23 ? -4.66 -9.625 -17.141 1 94.56 23 ASP B CA 1
ATOM 1364 C C . ASP B 1 23 ? -4.43 -8.156 -16.797 1 94.56 23 ASP B C 1
ATOM 1366 O O . ASP B 1 23 ? -3.332 -7.637 -16.984 1 94.56 23 ASP B O 1
ATOM 1370 N N . GLY B 1 24 ? -5.504 -7.562 -16.375 1 89.31 24 GLY B N 1
ATOM 1371 C CA . GLY B 1 24 ? -5.383 -6.164 -15.977 1 89.31 24 GLY B CA 1
ATOM 1372 C C . GLY B 1 24 ? -4.367 -5.941 -14.875 1 89.31 24 GLY B C 1
ATOM 1373 O O . GLY B 1 24 ? -3.562 -5.008 -14.938 1 89.31 24 GLY B O 1
ATOM 1374 N N . ALA B 1 25 ? -4.422 -6.77 -13.828 1 86.25 25 ALA B N 1
ATOM 1375 C CA . ALA B 1 25 ? -3.471 -6.672 -12.727 1 86.25 25 ALA B CA 1
ATOM 1376 C C . ALA B 1 25 ? -2.039 -6.863 -13.219 1 86.25 25 ALA B C 1
ATOM 1378 O O . ALA B 1 25 ? -1.135 -6.125 -12.82 1 86.25 25 ALA B O 1
ATOM 1379 N N . LEU B 1 26 ? -1.855 -7.871 -14.07 1 94.75 26 LEU B N 1
ATOM 1380 C CA . LEU B 1 26 ? -0.53 -8.156 -14.609 1 94.75 26 LEU B CA 1
ATOM 1381 C C . LEU B 1 26 ? -0.018 -6.984 -15.438 1 94.75 26 LEU B C 1
ATOM 1383 O O . LEU B 1 26 ? 1.152 -6.609 -15.336 1 94.75 26 LEU B O 1
ATOM 1387 N N . GLU B 1 27 ? -0.874 -6.352 -16.234 1 91.31 27 GLU B N 1
ATOM 1388 C CA . GLU B 1 27 ? -0.494 -5.191 -17.031 1 91.31 27 GLU B CA 1
ATOM 1389 C C . GLU B 1 27 ? -0.075 -4.023 -16.141 1 91.31 27 GLU B C 1
ATOM 1391 O O . GLU B 1 27 ? 0.894 -3.322 -16.438 1 91.31 27 GLU B O 1
ATOM 1396 N N . THR B 1 28 ? -0.805 -3.83 -15.141 1 83.19 28 THR B N 1
ATOM 1397 C CA . THR B 1 28 ? -0.464 -2.773 -14.188 1 83.19 28 THR B CA 1
ATOM 1398 C C . THR B 1 28 ? 0.907 -3.025 -13.57 1 83.19 28 THR B C 1
ATOM 1400 O O . THR B 1 28 ? 1.728 -2.111 -13.469 1 83.19 28 THR B O 1
ATOM 1403 N N . MET B 1 29 ? 1.155 -4.277 -13.109 1 86.44 29 MET B N 1
ATOM 1404 C CA . MET B 1 29 ? 2.443 -4.625 -12.516 1 86.44 29 MET B CA 1
ATOM 1405 C C . MET B 1 29 ? 3.576 -4.426 -13.516 1 86.44 29 MET B C 1
ATOM 1407 O O . MET B 1 29 ? 4.637 -3.906 -13.164 1 86.44 29 MET B O 1
ATOM 1411 N N . MET B 1 30 ? 3.322 -4.77 -14.758 1 93.25 30 MET B N 1
ATOM 1412 C CA . MET B 1 30 ? 4.348 -4.648 -15.789 1 93.25 30 MET B CA 1
ATOM 1413 C C . MET B 1 30 ? 4.625 -3.184 -16.109 1 93.25 30 MET B C 1
ATOM 1415 O O . MET B 1 30 ? 5.754 -2.82 -16.453 1 93.25 30 MET B O 1
ATOM 1419 N N . ALA B 1 31 ? 3.594 -2.391 -16.031 1 84.38 31 ALA B N 1
ATOM 1420 C CA . ALA B 1 31 ? 3.775 -0.957 -16.234 1 84.38 31 ALA B CA 1
ATOM 1421 C C . ALA B 1 31 ? 4.641 -0.344 -15.141 1 84.38 31 ALA B C 1
ATOM 1423 O O . ALA B 1 31 ? 5.422 0.572 -15.398 1 84.38 31 ALA B O 1
ATOM 1424 N N . ARG B 1 32 ? 4.488 -0.875 -13.953 1 74.5 32 ARG B N 1
ATOM 1425 C CA . ARG B 1 32 ? 5.238 -0.357 -12.812 1 74.5 32 ARG B CA 1
ATOM 1426 C C . ARG B 1 32 ? 6.676 -0.867 -12.82 1 74.5 32 ARG B C 1
ATOM 1428 O O . ARG B 1 32 ? 7.578 -0.202 -12.312 1 74.5 32 ARG B O 1
ATOM 1435 N N . ASP B 1 33 ? 6.863 -2.039 -13.258 1 86.44 33 ASP B N 1
ATOM 1436 C CA . ASP B 1 33 ? 8.18 -2.66 -13.359 1 86.44 33 ASP B CA 1
ATOM 1437 C C . ASP B 1 33 ? 8.375 -3.326 -14.719 1 86.44 33 ASP B C 1
ATOM 1439 O O . ASP B 1 33 ? 8.023 -4.496 -14.898 1 86.44 33 ASP B O 1
ATOM 1443 N N . THR B 1 34 ? 9 -2.68 -15.625 1 91.12 34 THR B N 1
ATOM 1444 C CA . THR B 1 34 ? 9.188 -3.172 -16.984 1 91.12 34 THR B CA 1
ATOM 1445 C C . THR B 1 34 ? 10.094 -4.398 -17 1 91.12 34 THR B C 1
ATOM 1447 O O . THR B 1 34 ? 10.102 -5.16 -17.969 1 91.12 34 THR B O 1
ATOM 1450 N N . SER B 1 35 ? 10.82 -4.633 -15.945 1 92.56 35 SER B N 1
ATOM 1451 C CA . SER B 1 35 ? 11.695 -5.797 -15.891 1 92.56 35 SER B CA 1
ATOM 1452 C C . SER B 1 35 ? 10.906 -7.078 -15.641 1 92.56 35 SER B C 1
ATOM 1454 O O . SER B 1 35 ? 11.453 -8.18 -15.703 1 92.56 35 SER B O 1
ATOM 1456 N N . LEU B 1 36 ? 9.656 -6.945 -15.391 1 95.69 36 LEU B N 1
ATOM 1457 C CA . LEU B 1 36 ? 8.797 -8.109 -15.172 1 95.69 36 LEU B CA 1
ATOM 1458 C C . LEU B 1 36 ? 8.625 -8.898 -16.469 1 95.69 36 LEU B C 1
ATOM 1460 O O . LEU B 1 36 ? 8.523 -10.133 -16.438 1 95.69 36 LEU B O 1
ATOM 1464 N N . ARG B 1 37 ? 8.586 -8.242 -17.578 1 96.44 37 ARG B N 1
ATOM 1465 C CA . ARG B 1 37 ? 8.305 -8.906 -18.844 1 96.44 37 ARG B CA 1
ATOM 1466 C C . ARG B 1 37 ? 9.367 -9.953 -19.156 1 96.44 37 ARG B C 1
ATOM 1468 O O . ARG B 1 37 ? 9.047 -11.117 -19.406 1 96.44 37 ARG B O 1
ATOM 1475 N N . PRO B 1 38 ? 10.664 -9.547 -19.172 1 96.38 38 PRO B N 1
ATOM 1476 C CA . PRO B 1 38 ? 11.664 -10.586 -19.422 1 96.38 38 PRO B CA 1
ATOM 1477 C C . PRO B 1 38 ? 11.641 -11.695 -18.375 1 96.38 38 PRO B C 1
ATOM 1479 O O . PRO B 1 38 ? 11.898 -12.859 -18.703 1 96.38 38 PRO B O 1
ATOM 1482 N N . LEU B 1 39 ? 11.359 -11.414 -17.156 1 96.94 39 LEU B N 1
ATOM 1483 C CA . LEU B 1 39 ? 11.273 -12.43 -16.125 1 96.94 39 LEU B CA 1
ATOM 1484 C C . LEU B 1 39 ? 10.172 -13.438 -16.438 1 96.9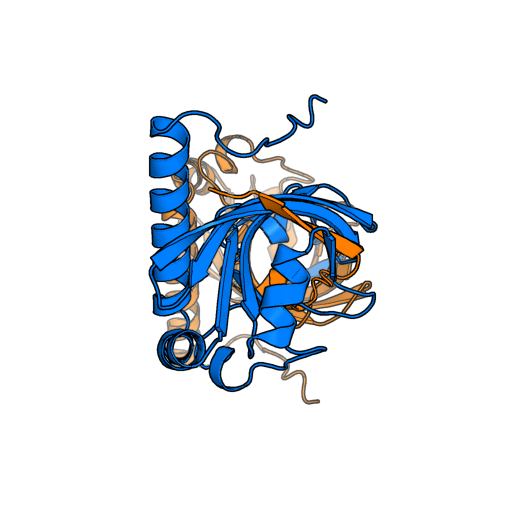4 39 LEU B C 1
ATOM 1486 O O . LEU B 1 39 ? 10.383 -14.648 -16.344 1 96.94 39 LEU B O 1
ATOM 1490 N N . LEU B 1 40 ? 8.992 -12.984 -16.844 1 97.69 40 LEU B N 1
ATOM 1491 C CA . LEU B 1 40 ? 7.855 -13.859 -17.094 1 97.69 40 LEU B CA 1
ATOM 1492 C C . LEU B 1 40 ? 8.07 -14.68 -18.359 1 97.69 40 LEU B C 1
ATOM 1494 O O . LEU B 1 40 ? 7.578 -15.805 -18.469 1 97.69 40 LEU B O 1
ATOM 1498 N N . SER B 1 41 ? 8.852 -14.055 -19.266 1 96.69 41 SER B N 1
ATOM 1499 C CA . SER B 1 41 ? 9.117 -14.766 -20.516 1 96.69 41 SER B CA 1
ATOM 1500 C C . SER B 1 41 ? 10.016 -15.977 -20.266 1 96.69 41 SER B C 1
ATOM 1502 O O . SER B 1 41 ? 9.961 -16.953 -21.016 1 96.69 41 SER B O 1
ATOM 1504 N N . ARG B 1 42 ? 10.836 -15.977 -19.281 1 96.5 42 ARG B N 1
ATOM 1505 C CA . ARG B 1 42 ? 11.758 -17.078 -19.016 1 96.5 42 ARG B CA 1
ATOM 1506 C C . ARG B 1 42 ? 11.188 -18.016 -17.969 1 96.5 42 ARG B C 1
ATOM 1508 O O . ARG B 1 42 ? 11.711 -19.125 -17.766 1 96.5 42 ARG B O 1
ATOM 1515 N N . ALA B 1 43 ? 10.141 -17.641 -17.266 1 97.69 43 ALA B N 1
ATOM 1516 C CA . ALA B 1 43 ? 9.539 -18.453 -16.203 1 97.69 43 ALA B CA 1
ATOM 1517 C C . ALA B 1 43 ? 8.797 -19.656 -16.797 1 97.69 43 ALA B C 1
ATOM 1519 O O . ALA B 1 43 ? 8.273 -19.594 -17.906 1 97.69 43 ALA B O 1
ATOM 1520 N N . ALA B 1 44 ? 8.758 -20.75 -16.047 1 97.88 44 ALA B N 1
ATOM 1521 C CA . ALA B 1 44 ? 7.965 -21.906 -16.453 1 97.88 44 ALA B CA 1
ATOM 1522 C C . ALA B 1 44 ? 6.469 -21.609 -16.391 1 97.88 44 ALA B C 1
ATOM 1524 O O . ALA B 1 44 ? 5.684 -22.156 -17.156 1 97.88 44 ALA B O 1
ATOM 1525 N N . GLY B 1 45 ? 6.082 -20.812 -15.43 1 97.56 45 GLY B N 1
ATOM 1526 C CA . GLY B 1 45 ? 4.711 -20.359 -15.234 1 97.56 45 GLY B CA 1
ATOM 1527 C C . GLY B 1 45 ? 4.562 -19.391 -14.086 1 97.56 45 GLY B C 1
ATOM 1528 O O . GLY B 1 45 ? 5.535 -19.078 -13.398 1 97.56 45 GLY B O 1
ATOM 1529 N N . TYR B 1 46 ? 3.379 -18.891 -13.945 1 98.12 46 TYR B N 1
ATOM 1530 C CA . TYR B 1 46 ? 3.086 -17.969 -12.852 1 98.12 46 TYR B CA 1
ATOM 1531 C C . TYR B 1 46 ? 1.59 -17.922 -12.57 1 98.12 46 TYR B C 1
ATOM 1533 O O . TYR B 1 46 ? 0.779 -18.328 -13.398 1 98.12 46 TYR B O 1
ATOM 1541 N N . VAL B 1 47 ? 1.277 -17.469 -11.352 1 97.5 47 VAL B N 1
ATOM 1542 C CA . VAL B 1 47 ? -0.105 -17.234 -10.945 1 97.5 47 VAL B CA 1
ATOM 1543 C C . VAL B 1 47 ? -0.309 -15.75 -10.656 1 97.5 47 VAL B C 1
ATOM 1545 O O . VAL B 1 47 ? 0.524 -15.117 -10 1 97.5 47 VAL B O 1
ATOM 1548 N N . VAL B 1 48 ? -1.392 -15.203 -11.172 1 96.12 48 VAL B N 1
ATOM 1549 C CA . VAL B 1 48 ? -1.804 -13.844 -10.852 1 96.12 48 VAL B CA 1
ATOM 1550 C C . VAL B 1 48 ? -3.08 -13.867 -10.016 1 96.12 48 VAL B C 1
ATOM 1552 O O . VAL B 1 48 ? -4.105 -14.398 -10.453 1 96.12 48 VAL B O 1
ATOM 1555 N N . PHE B 1 49 ? -2.912 -13.328 -8.836 1 89.56 49 PHE B N 1
ATOM 1556 C CA . PHE B 1 49 ? -4.059 -13.016 -7.992 1 89.56 49 PHE B CA 1
ATOM 1557 C C . PHE B 1 49 ? -4.422 -11.539 -8.086 1 89.56 49 PHE B C 1
ATOM 1559 O O . PHE B 1 49 ? -3.748 -10.695 -7.492 1 89.56 49 PHE B O 1
ATOM 1566 N N . PRO B 1 50 ? -5.523 -11.281 -8.773 1 86.06 50 PRO B N 1
ATOM 1567 C CA . PRO B 1 50 ? -5.793 -9.867 -9.016 1 86.06 50 PRO B CA 1
ATOM 1568 C C . PRO B 1 50 ? -6.172 -9.109 -7.746 1 86.06 50 PRO B C 1
ATOM 1570 O O . PRO B 1 50 ? -5.953 -7.898 -7.656 1 86.06 50 PRO B O 1
ATOM 1573 N N . GLU B 1 51 ? -6.73 -9.805 -6.832 1 79.94 51 GLU B N 1
ATOM 1574 C CA . GLU B 1 51 ? -7.137 -9.188 -5.574 1 79.94 51 GLU B CA 1
ATOM 1575 C C . GLU B 1 51 ? -7.023 -10.172 -4.414 1 79.94 51 GLU B C 1
ATOM 1577 O O . GLU B 1 51 ? -7.875 -11.047 -4.25 1 79.94 51 GLU B O 1
ATOM 1582 N N . VAL B 1 52 ? -5.938 -9.977 -3.645 1 80.81 52 VAL B N 1
ATOM 1583 C CA . VAL B 1 52 ? -5.816 -10.672 -2.365 1 80.81 52 VAL B CA 1
ATOM 1584 C C . VAL B 1 52 ? -6.426 -9.82 -1.255 1 80.81 52 VAL B C 1
ATOM 1586 O O . VAL B 1 52 ? -6.078 -8.641 -1.102 1 80.81 52 VAL B O 1
ATOM 1589 N N . THR B 1 53 ? -7.441 -10.352 -0.681 1 73.69 53 THR B N 1
ATOM 1590 C CA . THR B 1 53 ? -8 -9.695 0.496 1 73.69 53 THR B CA 1
ATOM 1591 C C . THR B 1 53 ? -7.348 -10.227 1.771 1 73.69 53 THR B C 1
ATOM 1593 O O . THR B 1 53 ? -7.297 -11.438 1.991 1 73.69 53 THR B O 1
ATOM 1596 N N . GLU B 1 54 ? -6.668 -9.352 2.373 1 67.38 54 GLU B N 1
ATOM 1597 C CA . GLU B 1 54 ? -6.039 -9.688 3.646 1 67.38 54 GLU B CA 1
ATOM 1598 C C . GLU B 1 54 ? -6.684 -8.922 4.797 1 67.38 54 GLU B C 1
ATOM 1600 O O . GLU B 1 54 ? -6.973 -7.734 4.676 1 67.38 54 GLU B O 1
ATOM 1605 N N . GLY B 1 55 ? -7.133 -9.812 5.668 1 59.91 55 GLY B N 1
ATOM 1606 C CA . GLY B 1 55 ? -7.633 -9.211 6.895 1 59.91 55 GLY B CA 1
ATOM 1607 C C . GLY B 1 55 ? -6.832 -9.602 8.125 1 59.91 55 GLY B C 1
ATOM 1608 O O . GLY B 1 55 ? -6.238 -10.688 8.164 1 59.91 55 GLY B O 1
ATOM 1609 N N . GLY B 1 56 ? -6.723 -8.773 9.023 1 57.06 56 GLY B N 1
ATOM 1610 C CA . GLY B 1 56 ? -6.09 -9.094 10.297 1 57.06 56 GLY B CA 1
ATOM 1611 C C . GLY B 1 56 ? -4.996 -8.117 10.68 1 57.06 56 GLY B C 1
ATOM 1612 O O . GLY B 1 56 ? -4.562 -7.305 9.852 1 57.06 56 GLY B O 1
ATOM 1613 N N . PHE B 1 57 ? -4.703 -8.07 12 1 50.31 57 PHE B N 1
ATOM 1614 C CA . PHE B 1 57 ? -3.689 -7.156 12.516 1 50.31 57 PHE B CA 1
ATOM 1615 C C . PHE B 1 57 ? -2.314 -7.816 12.508 1 50.31 57 PHE B C 1
ATOM 1617 O O . PHE B 1 57 ? -1.599 -7.758 11.5 1 50.31 57 PHE B O 1
ATOM 1624 N N . ILE B 1 58 ? -1.773 -8.305 13.375 1 50.72 58 ILE B N 1
ATOM 1625 C CA . ILE B 1 58 ? -0.472 -8.945 13.539 1 50.72 58 ILE B CA 1
A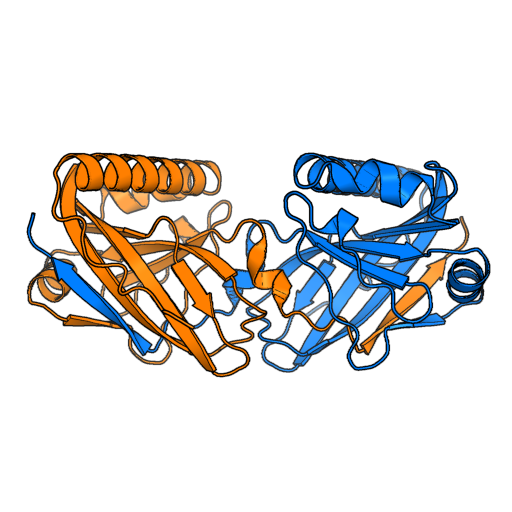TOM 1626 C C . ILE B 1 58 ? -0.471 -10.297 12.828 1 50.72 58 ILE B C 1
ATOM 1628 O O . ILE B 1 58 ? 0.481 -10.633 12.125 1 50.72 58 ILE B O 1
ATOM 1632 N N . VAL B 1 59 ? -1.37 -11.094 12.969 1 57.44 59 VAL B N 1
ATOM 1633 C CA . VAL B 1 59 ? -1.652 -12.352 12.289 1 57.44 59 VAL B CA 1
ATOM 1634 C C . VAL B 1 59 ? -2.949 -12.227 11.492 1 57.44 59 VAL B C 1
ATOM 1636 O O . VAL B 1 59 ? -3.961 -11.75 12.016 1 57.44 59 VAL B O 1
ATOM 1639 N N . GLY B 1 60 ? -2.77 -12.211 10.188 1 61.5 60 GLY B N 1
ATOM 1640 C CA . GLY B 1 60 ? -3.959 -12.055 9.367 1 61.5 60 GLY B CA 1
ATOM 1641 C C . GLY B 1 60 ? -4.23 -13.258 8.477 1 61.5 60 GLY B C 1
ATOM 1642 O O . GLY B 1 60 ? -3.562 -14.281 8.594 1 61.5 60 GLY B O 1
ATOM 1643 N N . GLY B 1 61 ? -5.359 -13.18 7.883 1 72.25 61 GLY B N 1
ATOM 1644 C CA . GLY B 1 61 ? -5.75 -14.141 6.867 1 72.25 61 GLY B CA 1
ATOM 1645 C C . GLY B 1 61 ? -5.824 -13.539 5.473 1 72.25 61 GLY B C 1
ATOM 1646 O O . GLY B 1 61 ? -6.18 -12.367 5.316 1 72.25 61 GLY B O 1
ATOM 1647 N N . ALA B 1 62 ? -5.344 -14.242 4.516 1 76.44 62 ALA B N 1
ATOM 1648 C CA . ALA B 1 62 ? -5.379 -13.828 3.113 1 76.44 62 ALA B CA 1
ATOM 1649 C C . ALA B 1 62 ? -6.184 -14.812 2.271 1 76.44 62 ALA B C 1
ATOM 1651 O O . ALA B 1 62 ? -6.16 -16.016 2.525 1 76.44 62 ALA B O 1
ATOM 1652 N N . GLN B 1 63 ? -6.977 -14.297 1.376 1 81.06 63 GLN B N 1
ATOM 1653 C CA . GLN B 1 63 ? -7.723 -15.133 0.444 1 81.06 63 GLN B CA 1
ATOM 1654 C C . GLN B 1 63 ? -7.812 -14.484 -0.932 1 81.06 63 GLN B C 1
ATOM 1656 O O . GLN B 1 63 ? -7.879 -13.258 -1.04 1 81.06 63 GLN B O 1
ATOM 1661 N N . SER B 1 64 ? -7.711 -15.297 -1.973 1 84.19 64 SER B N 1
ATOM 1662 C CA . SER B 1 64 ? -7.863 -14.82 -3.344 1 84.19 64 SER B CA 1
ATOM 1663 C C . SER B 1 64 ? -8.07 -15.984 -4.312 1 84.19 64 SER B C 1
ATOM 1665 O O . SER B 1 64 ? -7.836 -17.141 -3.961 1 84.19 64 SER B O 1
ATOM 1667 N N . VAL B 1 65 ? -8.617 -15.734 -5.465 1 90 65 VAL B N 1
ATOM 1668 C CA . VAL B 1 65 ? -8.617 -16.625 -6.617 1 90 65 VAL B CA 1
ATOM 1669 C C . VAL B 1 65 ? -7.848 -15.984 -7.77 1 90 65 VAL B C 1
ATOM 1671 O O . VAL B 1 65 ? -7.957 -14.781 -8 1 90 65 VAL B O 1
ATOM 1674 N N . GLY B 1 66 ? -7.02 -16.844 -8.383 1 94.62 66 GLY B N 1
ATOM 1675 C CA . GLY B 1 66 ? -6.172 -16.312 -9.438 1 94.62 66 GLY B CA 1
ATOM 1676 C C . GLY B 1 66 ? -6.129 -17.188 -10.672 1 94.62 66 GLY B C 1
ATOM 1677 O O . GLY B 1 66 ? -6.887 -18.156 -10.773 1 94.62 66 GLY B O 1
ATOM 1678 N N . VAL B 1 67 ? -5.398 -16.797 -11.62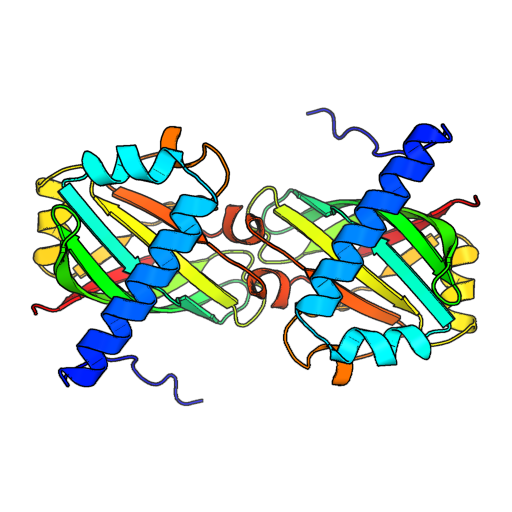5 1 95.81 67 VAL B N 1
ATOM 1679 C CA . VAL B 1 67 ? -5.23 -17.469 -12.906 1 95.81 67 VAL B CA 1
ATOM 1680 C C . VAL B 1 67 ? -3.793 -17.969 -13.047 1 95.81 67 VAL B C 1
ATOM 1682 O O . VAL B 1 67 ? -2.848 -17.25 -12.719 1 95.81 67 VAL B O 1
ATOM 1685 N N . VAL B 1 68 ? -3.641 -19.234 -13.484 1 96.5 68 VAL B N 1
ATOM 1686 C CA . VAL B 1 68 ? -2.336 -19.828 -13.773 1 96.5 68 VAL B CA 1
ATOM 1687 C C . VAL B 1 68 ? -1.993 -19.641 -15.25 1 96.5 68 VAL B C 1
ATOM 1689 O O . VAL B 1 68 ? -2.816 -19.906 -16.125 1 96.5 68 VAL B O 1
ATOM 1692 N N . TYR B 1 69 ? -0.796 -19.109 -15.477 1 97.62 69 TYR B N 1
ATOM 1693 C CA . TYR B 1 69 ? -0.316 -18.875 -16.844 1 97.62 69 TYR B CA 1
ATOM 1694 C C . TYR B 1 69 ? 0.894 -19.75 -17.141 1 97.62 69 TYR B C 1
ATOM 1696 O O . TYR B 1 69 ? 1.758 -19.938 -16.281 1 97.62 69 TYR B O 1
ATOM 1704 N N . GLU B 1 70 ? 0.916 -20.266 -18.328 1 97.06 70 GLU B N 1
ATOM 1705 C CA . GLU B 1 70 ? 2.086 -20.859 -18.953 1 97.06 70 GLU B CA 1
ATOM 1706 C C . GLU B 1 70 ? 2.314 -20.297 -20.344 1 97.06 70 GLU B C 1
ATOM 1708 O O . GLU B 1 70 ? 1.384 -20.234 -21.156 1 97.06 70 GLU B O 1
ATOM 1713 N N . ASN B 1 71 ? 3.545 -19.797 -20.578 1 95.69 71 ASN B N 1
ATOM 1714 C CA . ASN B 1 71 ? 3.867 -19.172 -21.859 1 95.69 71 ASN B CA 1
ATOM 1715 C C . ASN B 1 71 ? 2.893 -18.047 -22.203 1 95.69 71 ASN B C 1
ATOM 1717 O O . ASN B 1 71 ? 2.414 -17.969 -23.344 1 95.69 71 ASN B O 1
ATOM 1721 N N . GLY B 1 72 ? 2.514 -17.375 -21.156 1 95.25 72 GLY B N 1
ATOM 1722 C CA . GLY B 1 72 ? 1.698 -16.172 -21.328 1 95.25 72 GLY B CA 1
ATOM 1723 C C . GLY B 1 72 ? 0.228 -16.484 -21.531 1 95.25 72 GLY B C 1
ATOM 1724 O O . GLY B 1 72 ? -0.573 -15.578 -21.781 1 95.25 72 GLY B O 1
ATOM 1725 N N . ARG B 1 73 ? -0.186 -17.766 -21.438 1 95.88 73 ARG B N 1
ATOM 1726 C CA . ARG B 1 73 ? -1.574 -18.156 -21.656 1 95.88 73 ARG B CA 1
ATOM 1727 C C . ARG B 1 73 ? -2.18 -18.75 -20.391 1 95.88 73 ARG B C 1
ATOM 1729 O O . ARG B 1 73 ? -1.504 -19.484 -19.656 1 95.88 73 ARG B O 1
ATOM 1736 N N . PRO B 1 74 ? -3.498 -18.406 -20.141 1 95.81 74 PRO B N 1
ATOM 1737 C CA . PRO B 1 74 ? -4.164 -19.047 -19.016 1 95.81 74 PRO B CA 1
ATOM 1738 C C . PRO B 1 74 ? -4.289 -20.562 -19.172 1 95.81 74 PRO B C 1
ATOM 1740 O O . PRO B 1 74 ? -4.781 -21.031 -20.203 1 95.81 74 PRO B O 1
ATOM 1743 N N . THR B 1 75 ? -3.844 -21.328 -18.172 1 95.44 75 THR B N 1
ATOM 1744 C CA . THR B 1 75 ? -3.887 -22.781 -18.281 1 95.44 75 THR B CA 1
ATOM 1745 C C . THR B 1 75 ? -4.652 -23.391 -17.109 1 95.44 75 THR B C 1
ATOM 1747 O O . THR B 1 75 ? -4.922 -24.594 -17.094 1 95.44 75 THR B O 1
ATOM 1750 N N . GLY B 1 76 ? -4.977 -22.688 -16.109 1 94.06 76 GLY B N 1
ATOM 1751 C CA . GLY B 1 76 ? -5.715 -23.125 -14.938 1 94.06 76 GLY B CA 1
ATOM 1752 C C . GLY B 1 76 ? -6.02 -22 -13.969 1 94.06 76 GLY B C 1
ATOM 1753 O O . GLY B 1 76 ? -5.879 -20.812 -14.305 1 94.06 76 GLY B O 1
ATOM 1754 N N . TYR B 1 77 ? -6.512 -22.422 -12.805 1 94.12 77 TYR B N 1
ATOM 1755 C CA . TYR B 1 77 ? -6.863 -21.484 -11.742 1 94.12 77 TYR B CA 1
ATOM 1756 C C . TYR B 1 77 ? -6.266 -21.922 -10.414 1 94.12 77 TYR B C 1
ATOM 1758 O O . TYR B 1 77 ? -5.711 -23.031 -10.305 1 94.12 77 TYR B O 1
ATOM 1766 N N . ALA B 1 78 ? -6.266 -20.984 -9.461 1 94 78 ALA B N 1
ATOM 1767 C CA . ALA B 1 78 ? -5.719 -21.281 -8.141 1 94 78 ALA B CA 1
ATOM 1768 C C . ALA B 1 78 ? -6.445 -20.5 -7.051 1 94 78 ALA B C 1
ATOM 1770 O O . ALA B 1 78 ? -6.879 -19.359 -7.281 1 94 78 ALA B O 1
ATOM 1771 N N . GLU B 1 79 ? -6.551 -21.141 -5.91 1 91.88 79 GLU B N 1
ATOM 1772 C CA . GLU B 1 79 ? -7.055 -20.5 -4.699 1 91.88 79 GLU B CA 1
ATOM 1773 C C . GLU B 1 79 ? -5.926 -20.219 -3.715 1 91.88 79 GLU B C 1
ATOM 1775 O O . GLU B 1 79 ? -5.047 -21.062 -3.506 1 91.88 79 GLU B O 1
ATOM 1780 N N . LEU B 1 80 ? -5.883 -18.984 -3.221 1 89.25 80 LEU B N 1
ATOM 1781 C CA . LEU B 1 80 ? -4.949 -18.562 -2.182 1 89.25 80 LEU B CA 1
ATOM 1782 C C . LEU B 1 80 ? -5.652 -18.438 -0.834 1 89.25 80 LEU B C 1
ATOM 1784 O O . LEU B 1 80 ? -6.715 -17.828 -0.737 1 89.25 80 LEU B O 1
ATOM 1788 N N . ARG B 1 81 ? -5.086 -19.188 0.128 1 85.94 81 ARG B N 1
ATOM 1789 C CA . ARG B 1 81 ? -5.5 -19.047 1.521 1 85.94 81 ARG B CA 1
ATOM 1790 C C . ARG B 1 81 ? -4.293 -19.031 2.451 1 85.94 81 ARG B C 1
ATOM 1792 O O . ARG B 1 81 ? -3.293 -19.703 2.191 1 85.94 81 ARG B O 1
ATOM 1799 N N . GLY B 1 82 ? -4.418 -18.297 3.449 1 79.25 82 GLY B N 1
ATOM 1800 C CA . GLY B 1 82 ? -3.334 -18.469 4.406 1 79.25 82 GLY B CA 1
ATOM 1801 C C . GLY B 1 82 ? -3.256 -17.344 5.426 1 79.25 82 GLY B C 1
ATOM 1802 O O . GLY B 1 82 ? -4.082 -16.422 5.414 1 79.25 82 GLY B O 1
ATOM 1803 N N . GLY B 1 83 ? -2.332 -17.688 6.281 1 70.62 83 GLY B N 1
ATOM 1804 C CA . GLY B 1 83 ? -2.025 -16.688 7.293 1 70.62 83 GLY B CA 1
ATOM 1805 C C . GLY B 1 83 ? -0.885 -15.773 6.895 1 70.62 83 GLY B C 1
ATOM 1806 O O . GLY B 1 83 ? -0.019 -16.156 6.105 1 70.62 83 GLY B O 1
ATOM 1807 N N . THR B 1 84 ? -1.103 -14.461 7.133 1 60.56 84 THR B N 1
ATOM 1808 C CA . THR B 1 84 ? -0.034 -13.492 6.898 1 60.56 84 THR B CA 1
ATOM 1809 C C . THR B 1 84 ? 0.454 -12.898 8.219 1 60.56 84 THR B C 1
ATOM 1811 O O . THR B 1 84 ? -0.279 -12.883 9.211 1 60.56 84 THR B O 1
ATOM 1814 N N . VAL B 1 85 ? 1.755 -13.023 8.242 1 53.09 85 VAL B N 1
ATOM 1815 C CA . VAL B 1 85 ? 2.312 -12.305 9.391 1 53.09 85 VAL B CA 1
ATOM 1816 C C . VAL B 1 85 ? 2.891 -10.969 8.93 1 53.09 85 VAL B C 1
ATOM 1818 O O . VAL B 1 85 ? 3.584 -10.906 7.914 1 53.09 85 VAL B O 1
ATOM 1821 N N . GLY B 1 86 ? 2.586 -10 9.57 1 48.25 86 GLY B N 1
ATOM 1822 C CA . GLY B 1 86 ? 3.23 -8.734 9.266 1 48.25 86 GLY B CA 1
ATOM 1823 C C . GLY B 1 86 ? 2.336 -7.531 9.508 1 48.25 86 GLY B C 1
ATOM 1824 O O . GLY B 1 86 ? 1.233 -7.672 10.039 1 48.25 86 GLY B O 1
ATOM 1825 N N . ALA B 1 87 ? 2.965 -6.512 9.492 1 39.53 87 ALA B N 1
ATOM 1826 C CA . ALA B 1 87 ? 2.279 -5.277 9.859 1 39.53 87 ALA B CA 1
ATOM 1827 C C . ALA B 1 87 ? 1.079 -5.023 8.953 1 39.53 87 ALA B C 1
ATOM 1829 O O . ALA B 1 87 ? 1.213 -4.996 7.727 1 39.53 87 ALA B O 1
ATOM 1830 N N . GLN B 1 88 ? 0.076 -6.023 9.156 1 43.19 88 GLN B N 1
ATOM 1831 C CA . GLN B 1 88 ? -1.12 -5.996 8.32 1 43.19 88 GLN B CA 1
ATOM 1832 C C . GLN B 1 88 ? -1.943 -4.738 8.578 1 43.19 88 GLN B C 1
ATOM 1834 O O . GLN B 1 88 ? -2.182 -4.375 9.734 1 43.19 88 GLN B O 1
ATOM 1839 N N . ILE B 1 89 ? -1.609 -3.688 8.18 1 38.06 89 ILE B N 1
ATOM 1840 C CA . ILE B 1 89 ? -2.705 -2.803 8.555 1 38.06 89 ILE B CA 1
ATOM 1841 C C . ILE B 1 89 ? -4.039 -3.432 8.156 1 38.06 89 ILE B C 1
ATOM 1843 O O . ILE B 1 89 ? -4.074 -4.375 7.363 1 38.06 89 ILE B O 1
ATOM 1847 N N . GLY B 1 90 ? -5.141 -2.889 8.328 1 41.94 90 GLY B N 1
ATOM 1848 C CA . GLY B 1 90 ? -6.516 -3.281 8.07 1 41.94 90 GLY B CA 1
ATOM 1849 C C . GLY B 1 90 ? -6.664 -4.191 6.863 1 41.94 90 GLY B C 1
ATOM 1850 O O . GLY B 1 90 ? -5.672 -4.723 6.359 1 41.94 90 GLY B O 1
ATOM 1851 N N . GLY B 1 91 ? -7.973 -4.367 6.434 1 48.12 91 GLY B N 1
ATOM 1852 C CA . GLY B 1 91 ? -8.445 -5.02 5.227 1 48.12 91 GLY B CA 1
ATOM 1853 C C . GLY B 1 91 ? -7.785 -4.492 3.965 1 48.12 91 GLY B C 1
ATOM 1854 O O . GLY B 1 91 ? -7.883 -3.305 3.658 1 48.12 91 GLY B O 1
ATOM 1855 N N . GLN B 1 92 ? -6.699 -5.164 3.65 1 52.84 92 GLN B N 1
ATOM 1856 C CA . GLN B 1 92 ? -5.992 -4.742 2.445 1 52.84 92 GLN B CA 1
ATOM 1857 C C . GLN B 1 92 ? -6.348 -5.629 1.257 1 52.84 92 GLN B C 1
ATOM 1859 O O . GLN B 1 92 ? -6.688 -6.801 1.431 1 52.84 92 GLN B O 1
ATOM 1864 N N . SER B 1 93 ? -6.402 -4.871 0.091 1 62.5 93 SER B N 1
ATOM 1865 C CA . SER B 1 93 ? -6.523 -5.574 -1.181 1 62.5 93 SER B CA 1
ATOM 1866 C C . SER B 1 93 ? -5.332 -5.293 -2.088 1 62.5 93 SER B C 1
ATOM 1868 O O . SER B 1 93 ? -4.895 -4.145 -2.207 1 62.5 93 SER B O 1
ATOM 1870 N N . TYR B 1 94 ? -4.609 -6.277 -2.404 1 72.31 94 TYR B N 1
ATOM 1871 C CA . TYR B 1 94 ? -3.48 -6.164 -3.322 1 72.31 94 TYR B CA 1
ATOM 1872 C C . TYR B 1 94 ? -3.531 -7.258 -4.383 1 72.31 94 TYR B C 1
ATOM 1874 O O . TYR B 1 94 ? -4.23 -8.266 -4.215 1 72.31 94 TYR B O 1
ATOM 1882 N N . SER B 1 95 ? -2.811 -6.902 -5.461 1 82.62 95 SER B N 1
ATOM 1883 C CA . SER B 1 95 ? -2.553 -7.988 -6.398 1 82.62 95 SER B CA 1
ATOM 1884 C C . SER B 1 95 ? -1.252 -8.711 -6.07 1 82.62 95 SER B C 1
ATOM 1886 O O . SER B 1 95 ? -0.3 -8.094 -5.582 1 82.62 95 SER B O 1
ATOM 1888 N N . GLN B 1 96 ? -1.254 -9.945 -6.277 1 84.75 96 GLN B N 1
ATOM 1889 C CA . GLN B 1 96 ? -0.08 -10.766 -6.012 1 84.75 96 GLN B CA 1
ATOM 1890 C C . GLN B 1 96 ? 0.282 -11.617 -7.227 1 84.75 96 GLN B C 1
ATOM 1892 O O . GLN B 1 96 ? -0.599 -12.172 -7.887 1 84.75 96 GLN B O 1
ATOM 1897 N N . LEU B 1 97 ? 1.558 -11.602 -7.504 1 93.06 97 LEU B N 1
ATOM 1898 C CA . LEU B 1 97 ? 2.141 -12.422 -8.562 1 93.06 97 LEU B CA 1
ATOM 1899 C C . LEU B 1 97 ? 3.123 -13.438 -7.98 1 93.06 97 LEU B C 1
ATOM 1901 O O . LEU B 1 97 ? 4.035 -13.07 -7.238 1 93.06 97 LEU B O 1
ATOM 1905 N N . VAL B 1 98 ? 2.865 -14.695 -8.242 1 94.88 98 VAL B N 1
ATOM 1906 C CA . VAL B 1 98 ? 3.793 -15.766 -7.879 1 94.88 98 VAL B CA 1
ATOM 1907 C C . VAL B 1 98 ? 4.43 -16.344 -9.141 1 94.88 98 VAL B C 1
ATOM 1909 O O . VAL B 1 98 ? 3.729 -16.859 -10.016 1 94.88 98 VAL B O 1
ATOM 1912 N N . VAL B 1 99 ? 5.758 -16.297 -9.203 1 96.38 99 VAL B N 1
ATOM 1913 C CA . VAL B 1 99 ? 6.484 -16.734 -10.391 1 96.38 99 VAL B CA 1
ATOM 1914 C C . VAL B 1 99 ? 7.215 -18.047 -10.102 1 96.38 99 VAL B C 1
ATOM 1916 O O . VAL B 1 99 ? 7.875 -18.172 -9.062 1 96.38 99 VAL B O 1
ATOM 1919 N N . PHE B 1 100 ? 7.02 -19.016 -11 1 96.56 100 PHE B N 1
ATOM 1920 C CA . PHE B 1 100 ? 7.715 -20.297 -10.938 1 96.56 100 PHE B CA 1
ATOM 1921 C C . PHE B 1 100 ? 8.836 -20.344 -11.977 1 96.56 100 PHE B C 1
ATOM 1923 O O . PHE B 1 100 ? 8.578 -20.328 -13.18 1 96.56 100 PHE B O 1
ATOM 1930 N N . GLU B 1 101 ? 10.023 -20.484 -11.523 1 96.25 101 GLU B N 1
ATOM 1931 C CA . GLU B 1 101 ? 11.219 -20.344 -12.352 1 96.25 101 GLU B CA 1
ATOM 1932 C C . GLU B 1 101 ? 11.359 -21.516 -13.32 1 96.25 101 GLU B C 1
ATOM 1934 O O . GLU B 1 101 ? 11.742 -21.328 -14.477 1 96.25 101 GLU B O 1
ATOM 1939 N N . ASP B 1 102 ? 11.039 -22.719 -12.859 1 96.5 102 ASP B N 1
ATOM 1940 C CA . ASP B 1 102 ? 11.258 -23.906 -13.672 1 96.5 102 ASP B CA 1
ATOM 1941 C C . ASP B 1 102 ? 10.07 -24.875 -13.57 1 96.5 102 ASP B C 1
ATOM 1943 O O . ASP B 1 102 ? 9.141 -24.625 -12.797 1 96.5 102 ASP B O 1
ATOM 1947 N N . ARG B 1 103 ? 10.203 -25.906 -14.352 1 95.69 103 ARG B N 1
ATOM 1948 C CA . ARG B 1 103 ? 9.086 -26.844 -14.477 1 95.69 103 ARG B CA 1
ATOM 1949 C C . ARG B 1 103 ? 8.844 -27.578 -13.164 1 95.69 103 ARG B C 1
ATOM 1951 O O . ARG B 1 103 ? 7.707 -27.906 -12.828 1 95.69 103 ARG B O 1
ATOM 1958 N N . GLN B 1 104 ? 9.898 -27.828 -12.453 1 95 104 GLN B N 1
ATOM 1959 C CA . GLN B 1 104 ? 9.75 -28.516 -11.172 1 95 104 GLN B CA 1
ATOM 1960 C C . GLN B 1 104 ? 8.898 -27.703 -10.203 1 95 104 GLN B C 1
ATOM 1962 O O . GLN B 1 104 ? 7.988 -28.25 -9.57 1 95 104 GLN B O 1
ATOM 1967 N N . ALA B 1 105 ? 9.203 -26.469 -10.117 1 93.19 105 ALA B N 1
ATOM 1968 C CA . ALA B 1 105 ? 8.438 -25.578 -9.242 1 93.19 105 ALA B CA 1
ATOM 1969 C C . ALA B 1 105 ? 6.98 -25.516 -9.68 1 93.19 105 ALA B C 1
ATOM 1971 O O . ALA B 1 105 ? 6.074 -25.562 -8.844 1 93.19 105 ALA B O 1
ATOM 1972 N N . LEU B 1 106 ? 6.727 -25.406 -10.914 1 94.62 106 LEU B N 1
ATOM 1973 C CA . LEU B 1 106 ? 5.371 -25.328 -11.445 1 94.62 106 LEU B CA 1
ATOM 1974 C C . LEU B 1 106 ? 4.613 -26.625 -11.188 1 94.62 106 LEU B C 1
ATOM 1976 O O . LEU B 1 106 ? 3.422 -26.609 -10.875 1 94.62 106 LEU B O 1
ATOM 1980 N N . GLN B 1 107 ? 5.297 -27.703 -11.336 1 94.06 107 GLN B N 1
ATOM 1981 C CA . GLN B 1 107 ? 4.672 -29 -11.125 1 94.06 107 GLN B CA 1
ATOM 1982 C C . GLN B 1 107 ? 4.25 -29.188 -9.672 1 94.06 107 GLN B C 1
ATOM 1984 O O . GLN B 1 107 ? 3.232 -29.828 -9.391 1 94.06 107 GLN B O 1
ATOM 1989 N N . ARG B 1 108 ? 5.035 -28.609 -8.812 1 92.19 108 ARG B N 1
ATOM 1990 C CA . ARG B 1 108 ? 4.645 -28.656 -7.41 1 92.19 108 ARG B CA 1
ATOM 1991 C C . ARG B 1 108 ? 3.312 -27.953 -7.184 1 92.19 108 ARG B C 1
ATOM 1993 O O . ARG B 1 108 ? 2.492 -28.422 -6.383 1 92.19 108 ARG B O 1
ATOM 2000 N N . LEU B 1 109 ? 3.086 -26.859 -7.816 1 91.5 109 LEU B N 1
ATOM 2001 C CA . LEU B 1 109 ? 1.79 -26.203 -7.727 1 91.5 109 LEU B CA 1
ATOM 2002 C C . LEU B 1 109 ? 0.683 -27.094 -8.273 1 91.5 109 LEU B C 1
ATOM 2004 O O . LEU B 1 109 ? -0.373 -27.234 -7.652 1 91.5 109 LEU B O 1
ATOM 2008 N N . ARG B 1 110 ? 0.903 -27.781 -9.352 1 90.56 110 ARG B N 1
ATOM 2009 C CA . ARG B 1 110 ? -0.125 -28.547 -10.039 1 90.56 110 ARG B CA 1
ATOM 2010 C C . ARG B 1 110 ? -0.491 -29.797 -9.242 1 90.56 110 ARG B C 1
ATOM 2012 O O . ARG B 1 110 ? -1.591 -30.344 -9.398 1 90.56 110 ARG B O 1
ATOM 2019 N N . ALA B 1 111 ? 0.487 -30.188 -8.523 1 87.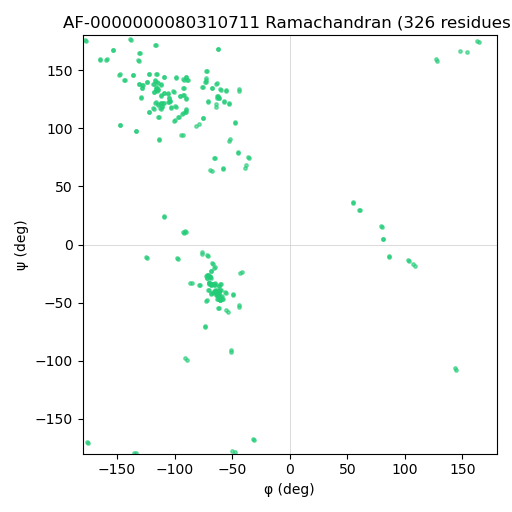5 111 ALA B N 1
ATOM 2020 C CA . ALA B 1 111 ? 0.279 -31.406 -7.758 1 87.5 111 ALA B CA 1
ATOM 2021 C C . ALA B 1 111 ? -0.701 -31.172 -6.609 1 87.5 111 ALA B C 1
ATOM 2023 O O . ALA B 1 111 ? -1.172 -32.125 -5.988 1 87.5 111 ALA B O 1
ATOM 2024 N N . GLY B 1 112 ? -0.985 -30.031 -6.418 1 81.88 112 GLY B N 1
ATOM 2025 C CA . GLY B 1 112 ? -2.002 -29.797 -5.406 1 81.88 112 GLY B CA 1
ATOM 2026 C C . GLY B 1 112 ? -1.752 -28.531 -4.598 1 81.88 112 GLY B C 1
ATOM 2027 O O . GLY B 1 112 ? -1.902 -27.422 -5.113 1 81.88 112 GLY B O 1
ATOM 2028 N N . ASN B 1 113 ? -1.365 -28.875 -3.379 1 79.5 113 ASN B N 1
ATOM 2029 C CA . ASN B 1 113 ? -1.204 -27.766 -2.436 1 79.5 113 ASN B CA 1
ATOM 2030 C C . ASN B 1 113 ? 0.232 -27.25 -2.414 1 79.5 113 ASN B C 1
ATOM 2032 O O . ASN B 1 113 ? 1.167 -28.031 -2.178 1 79.5 113 ASN B O 1
ATOM 2036 N N . PHE B 1 114 ? 0.394 -26.078 -2.859 1 88.94 114 PHE B N 1
ATOM 2037 C CA . PHE B 1 114 ? 1.675 -25.391 -2.791 1 88.94 114 PHE B CA 1
ATOM 2038 C C . PHE B 1 114 ? 1.701 -24.422 -1.619 1 88.94 114 PHE B C 1
ATOM 2040 O O . PHE B 1 114 ? 0.932 -23.453 -1.588 1 88.94 114 PHE B O 1
ATOM 2047 N N . ASP B 1 115 ? 2.635 -24.641 -0.659 1 88.06 115 ASP B N 1
ATOM 2048 C CA . ASP B 1 115 ? 2.738 -23.812 0.537 1 88.06 115 ASP B CA 1
ATOM 2049 C C . ASP B 1 115 ? 3.939 -22.875 0.45 1 88.06 115 ASP B C 1
ATOM 2051 O O . ASP B 1 115 ? 5.055 -23.312 0.159 1 88.06 115 ASP B O 1
ATOM 2055 N N . LEU B 1 116 ? 3.615 -21.625 0.567 1 83.94 116 LEU B N 1
ATOM 2056 C CA . LEU B 1 116 ? 4.715 -20.703 0.8 1 83.94 116 LEU B CA 1
ATOM 2057 C C . LEU B 1 116 ? 5.219 -20.797 2.236 1 83.94 116 LEU B C 1
ATOM 2059 O O . LEU B 1 116 ? 4.469 -20.531 3.18 1 83.94 116 LEU B O 1
ATOM 2063 N N . THR B 1 117 ? 6.461 -21.391 2.346 1 76.88 117 THR B N 1
ATOM 2064 C CA . THR B 1 117 ? 7.035 -21.672 3.654 1 76.88 117 THR B CA 1
ATOM 2065 C C . THR B 1 117 ? 7.262 -20.391 4.445 1 76.88 117 THR B C 1
ATOM 2067 O O . THR B 1 117 ? 7.305 -19.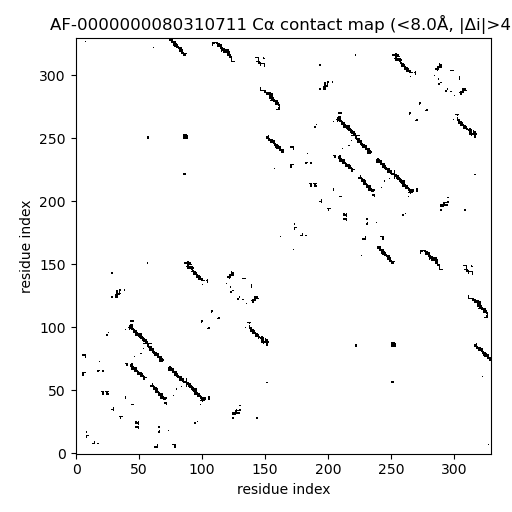297 3.867 1 76.88 117 THR B O 1
ATOM 2070 N N . ALA B 1 118 ? 7.531 -20.703 5.691 1 68.38 118 ALA B N 1
ATOM 2071 C CA . ALA B 1 118 ? 7.785 -19.594 6.613 1 68.38 118 ALA B CA 1
ATOM 2072 C C . ALA B 1 118 ? 9.008 -18.797 6.18 1 68.38 118 ALA B C 1
ATOM 2074 O O . ALA B 1 118 ? 10.023 -19.359 5.781 1 68.38 118 ALA B O 1
ATOM 2075 N N . GLY B 1 119 ? 8.953 -17.594 6.047 1 66.31 119 GLY B N 1
ATOM 2076 C CA . GLY B 1 119 ? 10.078 -16.734 5.734 1 66.31 119 GLY B CA 1
ATOM 2077 C C . GLY B 1 119 ? 10.047 -16.203 4.312 1 66.31 119 GLY B C 1
ATOM 2078 O O . GLY B 1 119 ? 10.797 -15.281 3.973 1 66.31 119 GLY B O 1
ATOM 2079 N N . VAL B 1 120 ? 9.258 -16.859 3.539 1 72.81 120 VAL B N 1
ATOM 2080 C CA . VAL B 1 120 ? 9.141 -16.312 2.191 1 72.81 120 VAL B CA 1
ATOM 2081 C C . VAL B 1 120 ? 8.531 -14.914 2.252 1 72.81 120 VAL B C 1
ATOM 2083 O O . VAL B 1 120 ? 7.504 -14.711 2.904 1 72.81 120 VAL B O 1
ATOM 2086 N N . THR B 1 121 ? 9.266 -13.977 1.633 1 71.69 121 THR B N 1
ATOM 2087 C CA . THR B 1 121 ? 8.805 -12.594 1.592 1 71.69 121 THR B CA 1
ATOM 2088 C C . THR B 1 121 ? 8.367 -12.211 0.18 1 71.69 121 THR B C 1
ATOM 2090 O O . THR B 1 121 ? 8.883 -12.758 -0.801 1 71.69 121 THR B O 1
ATOM 2093 N N . ALA B 1 122 ? 7.324 -11.375 0.144 1 78.25 122 ALA B N 1
ATOM 2094 C CA . ALA B 1 122 ? 6.914 -10.797 -1.132 1 78.25 122 ALA B CA 1
ATOM 2095 C C . ALA B 1 122 ? 7.652 -9.492 -1.403 1 78.25 122 ALA B C 1
ATOM 2097 O O . ALA B 1 122 ? 7.934 -8.727 -0.477 1 78.25 122 ALA B O 1
ATOM 2098 N N . THR B 1 123 ? 8 -9.305 -2.668 1 77.5 123 THR B N 1
ATOM 2099 C CA . THR B 1 123 ? 8.633 -8.062 -3.111 1 77.5 123 THR B CA 1
ATOM 2100 C C . THR B 1 123 ? 7.59 -7.094 -3.658 1 77.5 123 THR B C 1
ATOM 2102 O O . THR B 1 123 ? 6.785 -7.457 -4.52 1 77.5 123 THR B O 1
ATOM 2105 N N . ALA B 1 124 ? 7.633 -5.91 -3.145 1 72.88 124 ALA B N 1
ATOM 2106 C CA . ALA B 1 124 ? 6.766 -4.879 -3.707 1 72.88 124 ALA B CA 1
ATOM 2107 C C . ALA B 1 124 ? 7.188 -4.523 -5.129 1 72.88 124 ALA B C 1
ATOM 2109 O O . ALA B 1 124 ? 8.375 -4.316 -5.398 1 72.88 124 ALA B O 1
ATOM 2110 N N . ILE B 1 125 ? 6.137 -4.426 -6.062 1 75.75 125 ILE B N 1
ATOM 2111 C CA . ILE B 1 125 ? 6.438 -4.113 -7.457 1 75.75 125 ILE B CA 1
ATOM 2112 C C . ILE B 1 125 ? 6.871 -2.656 -7.578 1 75.75 125 ILE B C 1
ATOM 2114 O O . ILE B 1 125 ? 6.188 -1.755 -7.086 1 75.75 125 ILE B O 1
ATOM 2118 N N . GLN B 1 126 ? 8.031 -2.449 -8.102 1 70.75 126 GLN B N 1
ATOM 2119 C CA . GLN B 1 126 ? 8.602 -1.155 -8.469 1 70.75 126 GLN B CA 1
ATOM 2120 C C . GLN B 1 126 ? 9.617 -1.3 -9.594 1 70.75 126 GLN B C 1
ATOM 2122 O O . GLN B 1 126 ? 10.023 -2.414 -9.93 1 70.75 126 GLN B O 1
ATOM 2127 N N . ALA B 1 127 ? 9.953 -0.111 -10.125 1 70.5 127 ALA B N 1
ATOM 2128 C CA . ALA B 1 127 ? 10.883 -0.146 -11.25 1 70.5 127 ALA B CA 1
ATOM 2129 C C . ALA B 1 127 ? 12.133 -0.947 -10.898 1 70.5 127 ALA B C 1
ATOM 2131 O O . ALA B 1 127 ? 12.797 -0.665 -9.906 1 70.5 127 ALA B O 1
ATOM 2132 N N . GLY B 1 128 ? 12.43 -2.059 -11.703 1 80.81 128 GLY B N 1
ATOM 2133 C CA . GLY B 1 128 ? 13.648 -2.844 -11.594 1 80.81 128 GLY B CA 1
ATOM 2134 C C . GLY B 1 128 ? 13.555 -3.941 -10.547 1 80.81 128 GLY B C 1
ATOM 2135 O O . GLY B 1 128 ? 14.484 -4.742 -10.398 1 80.81 128 GLY B O 1
ATOM 2136 N N . ALA B 1 129 ? 12.578 -4.035 -9.695 1 76.62 129 ALA B N 1
ATOM 2137 C CA . ALA B 1 129 ? 12.445 -5.027 -8.633 1 76.62 129 ALA B CA 1
ATOM 2138 C C . ALA B 1 129 ? 12.508 -6.445 -9.195 1 76.62 129 ALA B C 1
ATOM 2140 O O . ALA B 1 129 ? 13.156 -7.316 -8.609 1 76.62 129 ALA B O 1
ATOM 2141 N N . ALA B 1 130 ? 11.875 -6.68 -10.336 1 88.06 130 ALA B N 1
ATOM 2142 C CA . ALA B 1 130 ? 11.805 -8.023 -10.898 1 88.06 130 ALA B CA 1
ATOM 2143 C C . ALA B 1 130 ? 13.164 -8.469 -11.43 1 88.06 130 ALA B C 1
ATOM 2145 O O . ALA B 1 130 ? 13.469 -9.664 -11.477 1 88.06 130 ALA B O 1
ATOM 2146 N N . ALA B 1 131 ? 13.945 -7.496 -11.797 1 88.75 131 ALA B N 1
ATOM 2147 C CA . ALA B 1 131 ? 15.281 -7.824 -12.289 1 88.75 131 ALA B CA 1
ATOM 2148 C C . ALA B 1 131 ? 16.156 -8.383 -11.164 1 88.75 131 ALA B C 1
ATOM 2150 O O . ALA B 1 131 ? 17.125 -9.094 -11.422 1 88.75 131 ALA B O 1
ATOM 2151 N N . GLN B 1 132 ? 15.789 -8.055 -9.953 1 85.81 132 GLN B N 1
ATOM 2152 C CA . GLN B 1 132 ? 16.531 -8.492 -8.781 1 85.81 132 GLN B CA 1
ATOM 2153 C C . GLN B 1 132 ? 15.758 -9.539 -7.988 1 85.81 132 GLN B C 1
ATOM 2155 O O . GLN B 1 132 ? 15.953 -9.688 -6.777 1 85.81 132 GLN B O 1
ATOM 2160 N N . ALA B 1 133 ? 14.883 -10.195 -8.664 1 84.56 133 ALA B N 1
ATOM 2161 C CA . ALA B 1 133 ? 14 -11.148 -7.996 1 84.56 133 ALA B CA 1
ATOM 2162 C C . ALA B 1 133 ? 14.805 -12.195 -7.23 1 84.56 133 ALA B C 1
ATOM 2164 O O . ALA B 1 133 ? 15.781 -12.742 -7.75 1 84.56 133 ALA B O 1
ATOM 2165 N N . ASN B 1 134 ? 14.414 -12.438 -5.965 1 81.94 134 ASN B N 1
ATOM 2166 C CA . ASN B 1 134 ? 14.945 -13.516 -5.141 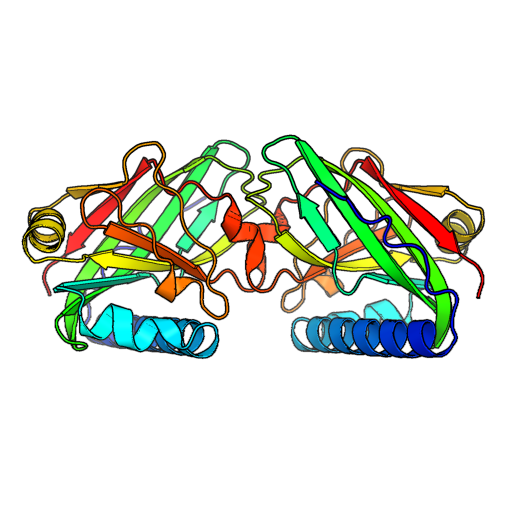1 81.94 134 ASN B CA 1
ATOM 2167 C C . ASN B 1 134 ? 14.055 -14.75 -5.176 1 81.94 134 ASN B C 1
ATOM 2169 O O . ASN B 1 134 ? 12.953 -14.742 -4.617 1 81.94 134 ASN B O 1
ATOM 2173 N N . PHE B 1 135 ? 14.625 -15.805 -5.867 1 89.06 135 PHE B N 1
ATOM 2174 C CA . PHE B 1 135 ? 13.844 -17.031 -5.938 1 89.06 135 PHE B CA 1
ATOM 2175 C C . PHE B 1 135 ? 14.164 -17.953 -4.758 1 89.06 135 PHE B C 1
ATOM 2177 O O . PHE B 1 135 ? 15.336 -18.156 -4.426 1 89.06 135 PHE B O 1
ATOM 2184 N N . GLU B 1 136 ? 13.188 -18.344 -4.043 1 86.69 136 GLU B N 1
ATOM 2185 C CA . GLU B 1 136 ? 13.242 -19.359 -3 1 86.69 136 GLU B CA 1
ATOM 2186 C C . GLU B 1 136 ? 12.461 -20.609 -3.402 1 86.69 136 GLU B C 1
ATOM 2188 O O . GLU B 1 136 ? 11.242 -20.562 -3.586 1 86.69 136 GLU B O 1
ATOM 2193 N N . GLY B 1 137 ? 13.18 -21.828 -3.547 1 88.31 137 GLY B N 1
ATOM 2194 C CA . GLY B 1 137 ? 12.516 -23.031 -4.02 1 88.31 137 GLY B CA 1
ATOM 2195 C C . GLY B 1 137 ? 11.93 -22.891 -5.41 1 88.31 137 GLY B C 1
ATOM 2196 O O . GLY B 1 137 ? 10.844 -23.406 -5.688 1 88.31 137 GLY B O 1
ATOM 2197 N N . GLY B 1 138 ? 12.586 -22.047 -6.172 1 92.56 138 GLY B N 1
ATOM 2198 C CA . GLY B 1 138 ? 12.141 -21.859 -7.543 1 92.56 138 GLY B CA 1
ATOM 2199 C C . GLY B 1 138 ? 10.945 -20.938 -7.668 1 92.56 138 GLY B C 1
ATOM 2200 O O . GLY B 1 138 ? 10.281 -20.906 -8.703 1 92.56 138 GLY B O 1
ATOM 2201 N N . THR B 1 139 ? 10.68 -20.188 -6.586 1 93.5 139 THR B N 1
ATOM 2202 C CA . THR B 1 139 ? 9.5 -19.328 -6.602 1 93.5 139 THR B CA 1
ATOM 2203 C C . THR B 1 139 ? 9.859 -17.906 -6.16 1 93.5 139 THR B C 1
ATOM 2205 O O . THR B 1 139 ? 10.648 -17.734 -5.227 1 93.5 139 THR B O 1
ATOM 2208 N N . ALA B 1 140 ? 9.336 -16.922 -6.824 1 92.44 140 ALA B N 1
ATOM 2209 C CA . ALA B 1 140 ? 9.391 -15.516 -6.422 1 92.44 140 ALA B CA 1
ATOM 2210 C C . ALA B 1 140 ? 7.988 -14.922 -6.324 1 92.44 140 ALA B C 1
ATOM 2212 O O . ALA B 1 140 ? 7.117 -15.234 -7.141 1 92.44 140 ALA B O 1
ATOM 2213 N N . VAL B 1 141 ? 7.801 -14.102 -5.281 1 89.12 141 VAL B N 1
ATOM 2214 C CA . VAL B 1 141 ? 6.492 -13.5 -5.047 1 89.12 141 VAL B CA 1
ATOM 2215 C C . VAL B 1 141 ? 6.598 -11.984 -5.133 1 89.12 141 VAL B C 1
ATOM 2217 O O . VAL B 1 141 ? 7.512 -11.383 -4.555 1 89.12 141 VAL B O 1
ATOM 2220 N N . PHE B 1 142 ? 5.637 -11.391 -5.93 1 85.06 142 PHE B N 1
ATOM 2221 C CA . PHE B 1 142 ? 5.523 -9.945 -6.047 1 85.06 142 PHE B CA 1
ATOM 2222 C C . PHE B 1 142 ? 4.137 -9.477 -5.633 1 85.06 142 PHE B C 1
ATOM 2224 O O . PHE B 1 142 ? 3.141 -10.156 -5.895 1 85.06 142 PHE B O 1
ATOM 2231 N N . ILE B 1 143 ? 4.047 -8.266 -5.023 1 82.25 143 ILE B N 1
ATOM 2232 C CA . ILE B 1 143 ? 2.764 -7.672 -4.66 1 82.25 143 ILE B CA 1
ATOM 2233 C C . ILE B 1 143 ? 2.674 -6.254 -5.219 1 82.25 143 ILE B C 1
ATOM 2235 O O . ILE B 1 143 ? 3.678 -5.539 -5.285 1 82.25 143 ILE B O 1
ATOM 2239 N N . ASP B 1 144 ? 1.466 -5.988 -5.766 1 76 144 ASP B N 1
ATOM 2240 C CA . ASP B 1 144 ? 1.122 -4.629 -6.168 1 76 144 ASP B CA 1
ATOM 2241 C C . ASP B 1 144 ? -0.007 -4.066 -5.305 1 76 144 ASP B C 1
ATOM 2243 O O . ASP B 1 144 ? -1.174 -4.414 -5.5 1 76 144 ASP B O 1
ATOM 2247 N N . SER B 1 145 ? 0.26 -3.408 -4.211 1 58.84 145 SER B N 1
ATOM 2248 C CA . SER B 1 145 ? -0.73 -2.848 -3.297 1 58.84 145 SER B CA 1
ATOM 2249 C C . SER B 1 145 ? -1.01 -1.382 -3.617 1 58.84 145 SER B C 1
ATOM 2251 O O . SER B 1 145 ? -0.082 -0.602 -3.84 1 58.84 145 SER B O 1
ATOM 2253 N N . GLN B 1 146 ? -2.127 -1.106 -4.484 1 46.16 146 GLN B N 1
ATOM 2254 C CA . GLN B 1 146 ? -2.395 0.323 -4.598 1 46.16 146 GLN B CA 1
ATOM 2255 C C . GLN B 1 146 ? -2.502 0.974 -3.223 1 46.16 146 GLN B C 1
ATOM 2257 O O . GLN B 1 146 ? -1.84 1.979 -2.951 1 46.16 146 GLN B O 1
ATOM 2262 N N . SER B 1 147 ? -3.828 1.047 -2.602 1 41.19 147 SER B N 1
ATOM 2263 C CA . SER B 1 147 ? -4.301 1.818 -1.456 1 41.19 147 SER B CA 1
ATOM 2264 C C . SER B 1 147 ? -3.779 1.238 -0.145 1 41.19 147 SER B C 1
ATOM 2266 O O . SER B 1 147 ? -3.6 1.966 0.833 1 41.19 147 SER B O 1
ATOM 2268 N N . GLY B 1 148 ? -4.422 -0.041 0.159 1 39.75 148 GLY B N 1
ATOM 2269 C CA . GLY B 1 148 ? -4.836 -0.675 1.4 1 39.75 148 GLY B CA 1
ATOM 2270 C C . GLY B 1 148 ? -3.721 -0.764 2.424 1 39.75 148 GLY B C 1
ATOM 2271 O O . GLY B 1 148 ? -3.963 -1.094 3.588 1 39.75 148 GLY B O 1
ATOM 2272 N N . LEU B 1 149 ? -2.682 -1.368 2.105 1 41.47 149 LEU B N 1
ATOM 2273 C CA . LEU B 1 149 ? -1.845 -1.733 3.242 1 41.47 149 LEU B CA 1
ATOM 2274 C C . LEU B 1 149 ? -1.747 -0.583 4.238 1 41.47 149 LEU B C 1
ATOM 2276 O O . LEU B 1 149 ? -1.712 -0.806 5.449 1 41.47 149 LEU B O 1
ATOM 2280 N N . MET B 1 150 ? -1.917 0.682 3.943 1 43.88 150 MET B N 1
ATOM 2281 C CA . MET B 1 150 ? -1.89 1.812 4.867 1 43.88 150 MET B CA 1
ATOM 2282 C C . MET B 1 150 ? -3.055 1.742 5.848 1 43.88 150 MET B C 1
ATOM 2284 O O . MET B 1 150 ? -3.107 2.51 6.812 1 43.88 150 MET B O 1
ATOM 2288 N N . ALA B 1 151 ? -4.203 0.92 5.488 1 38.72 151 ALA B N 1
ATOM 2289 C CA . ALA B 1 151 ? -5.379 0.887 6.359 1 38.72 151 ALA B CA 1
ATOM 2290 C C . ALA B 1 151 ? -4.969 0.771 7.824 1 38.72 151 ALA B C 1
ATOM 2292 O O . ALA B 1 151 ? -5.637 1.317 8.703 1 38.72 151 ALA B O 1
ATOM 2293 N N . GLY B 1 152 ? -4.16 -0.181 8.312 1 42.69 152 GLY B N 1
ATOM 2294 C CA . GLY B 1 152 ? -3.996 -0.366 9.75 1 42.69 152 GLY B CA 1
ATOM 2295 C C . GLY B 1 152 ? -2.846 0.437 10.32 1 42.69 152 GLY B C 1
ATOM 2296 O O . GLY B 1 152 ? -2.473 0.25 11.484 1 42.69 152 GLY B O 1
ATOM 2297 N N . ALA B 1 153 ? -2.291 1.359 9.547 1 48.31 153 ALA B N 1
ATOM 2298 C CA . ALA B 1 153 ? -1.112 2.021 10.102 1 48.31 153 ALA B CA 1
ATOM 2299 C C . ALA B 1 153 ? -1.508 3.084 11.117 1 48.31 153 ALA B C 1
ATOM 2301 O O . ALA B 1 153 ? -2.342 3.947 10.836 1 48.31 153 ALA B O 1
ATOM 2302 N N . THR B 1 154 ? -1.246 2.51 12.414 1 60.41 154 THR B N 1
ATOM 2303 C CA . THR B 1 154 ? -1.333 3.547 13.438 1 60.41 154 THR B CA 1
ATOM 2304 C C . THR B 1 154 ? -0.244 4.598 13.234 1 60.41 154 THR B C 1
ATOM 2306 O O . THR B 1 154 ? 0.88 4.27 12.852 1 60.41 154 THR B O 1
ATOM 2309 N N . VAL B 1 155 ? -0.597 5.773 13.008 1 71.25 155 VAL B N 1
ATOM 2310 C CA . VAL B 1 155 ? 0.351 6.879 12.891 1 71.25 155 VAL B CA 1
ATOM 2311 C C . VAL B 1 155 ? 0.573 7.516 14.258 1 71.25 155 VAL B C 1
ATOM 2313 O O . VAL B 1 155 ? 1.221 8.562 14.367 1 71.25 155 VAL B O 1
ATOM 2316 N N . GLY B 1 156 ? -0.018 6.664 15.289 1 71.06 156 GLY B N 1
ATOM 2317 C CA . GLY B 1 156 ? 0.301 7.074 16.641 1 71.06 156 GLY B CA 1
ATOM 2318 C C . GLY B 1 156 ? 1.789 7.055 16.938 1 71.06 156 GLY B C 1
ATOM 2319 O O . GLY B 1 156 ? 2.5 6.145 16.516 1 71.06 156 GLY B O 1
ATOM 2320 N N . GLY B 1 157 ? 2.256 8.18 17.578 1 74.12 157 GLY B N 1
ATOM 2321 C CA . GLY B 1 157 ? 3.672 8.266 17.891 1 74.12 157 GLY B CA 1
ATOM 2322 C C . GLY B 1 157 ? 4.441 9.172 16.953 1 74.12 157 GLY B C 1
ATOM 2323 O O . GLY B 1 157 ? 5.598 9.508 17.219 1 74.12 157 GLY B O 1
ATOM 2324 N N . GLU B 1 158 ? 3.758 9.508 15.797 1 80.19 158 GLU B N 1
ATOM 2325 C CA . GLU B 1 158 ? 4.398 10.5 14.938 1 80.19 158 GLU B CA 1
ATOM 2326 C C . GLU B 1 158 ? 4.316 11.891 15.555 1 80.19 158 GLU B C 1
ATOM 2328 O O . GLU B 1 158 ? 3.338 12.227 16.234 1 80.19 158 GLU B O 1
ATOM 2333 N N . SER B 1 159 ? 5.383 12.648 15.391 1 86.5 159 SER B N 1
ATOM 2334 C CA . SER B 1 159 ? 5.453 14.062 15.758 1 86.5 159 SER B CA 1
ATOM 2335 C C . SER B 1 159 ? 5.637 14.945 14.531 1 86.5 159 SER B C 1
ATOM 2337 O O . SER B 1 159 ? 6.398 14.609 13.625 1 86.5 159 SER B O 1
ATOM 2339 N N . ILE B 1 160 ? 4.832 15.969 14.484 1 90.75 160 ILE B N 1
ATOM 2340 C CA . ILE B 1 160 ? 4.926 16.922 13.383 1 90.75 160 ILE B CA 1
ATOM 2341 C C . ILE B 1 160 ? 5.379 18.281 13.906 1 90.75 160 ILE B C 1
ATOM 2343 O O . ILE B 1 160 ? 4.781 18.812 14.844 1 90.75 160 ILE B O 1
ATOM 2347 N N . THR B 1 161 ? 6.523 18.766 13.398 1 91.19 161 THR B N 1
ATOM 2348 C CA . THR B 1 161 ? 7.074 20.062 13.781 1 91.19 161 THR B CA 1
ATOM 2349 C C . THR B 1 161 ? 6.844 21.094 12.68 1 91.19 161 THR B C 1
ATOM 2351 O O . THR B 1 161 ? 7.203 20.859 11.523 1 91.19 161 THR B O 1
ATOM 2354 N N . TYR B 1 162 ? 6.219 22.203 13.117 1 91.94 162 TYR B N 1
ATOM 2355 C CA . TYR B 1 162 ? 5.961 23.281 12.18 1 91.94 162 TYR B CA 1
ATOM 2356 C C . TYR B 1 162 ? 7.234 24.062 11.883 1 91.94 162 TYR B C 1
ATOM 2358 O O . TYR B 1 162 ? 8.031 24.328 12.789 1 91.94 162 TYR B O 1
ATOM 2366 N N . ILE B 1 163 ? 7.438 24.359 10.594 1 84.88 163 ILE B N 1
ATOM 2367 C CA . ILE B 1 163 ? 8.539 25.203 10.141 1 84.88 163 ILE B CA 1
ATOM 2368 C C . ILE B 1 163 ? 7.992 26.406 9.367 1 84.88 163 ILE B C 1
ATOM 2370 O O . ILE B 1 163 ? 7.387 26.25 8.305 1 84.88 163 ILE B O 1
ATOM 2374 N N . SER B 1 164 ? 8.156 27.562 9.875 1 79 164 SER B N 1
ATOM 2375 C CA . SER B 1 164 ? 7.633 28.781 9.258 1 79 164 SER B CA 1
ATOM 2376 C C . SER B 1 164 ? 8.273 29.031 7.898 1 79 164 SER B C 1
ATOM 2378 O O . SER B 1 164 ? 9.453 28.719 7.691 1 79 164 SER B O 1
ATOM 2380 N N . LYS B 1 165 ? 7.48 29.406 7.082 1 75.62 165 LYS B N 1
ATOM 2381 C CA . LYS B 1 165 ? 7.973 29.766 5.758 1 75.62 165 LYS B CA 1
ATOM 2382 C C . LYS B 1 165 ? 8.844 31.016 5.816 1 75.62 165 LYS B C 1
ATOM 2384 O O . LYS B 1 165 ? 8.602 31.906 6.637 1 75.62 165 LYS B O 1
#

InterPro domains:
  IPR007461 Ysc84 actin-binding domain [PF04366] (82-161)

Solvent-accessible surface area (backbone atoms only — not comparable to full-atom values): 15404 Å² total; per-residue (Å²): 133,82,76,68,76,68,62,75,62,82,47,68,69,48,41,52,52,51,49,50,44,24,50,51,42,50,50,53,49,35,72,47,10,65,37,37,53,67,50,59,70,66,27,47,24,36,36,31,23,42,47,31,42,29,38,37,49,62,66,21,42,35,40,26,49,28,38,26,29,43,87,88,35,81,66,29,30,32,37,39,38,28,40,30,43,29,25,31,8,31,69,18,48,25,25,37,38,42,39,15,50,35,61,69,38,42,47,46,34,66,74,25,76,30,69,39,51,82,77,42,56,26,41,33,52,32,75,51,42,51,69,64,60,69,67,58,86,42,31,32,40,35,26,46,22,51,33,18,46,37,33,32,31,28,48,18,49,26,33,35,35,53,37,83,107,133,80,75,67,76,68,60,77,60,82,46,66,70,48,40,52,51,49,48,51,44,24,50,52,43,50,50,52,49,34,70,47,10,66,35,38,52,66,50,59,70,65,26,47,23,35,36,30,24,42,48,32,43,30,38,36,49,61,65,21,42,34,40,26,50,28,39,26,29,42,87,89,34,82,65,29,30,32,37,38,38,28,41,31,45,29,25,32,7,34,70,17,50,25,24,37,38,40,38,17,51,34,63,67,39,42,47,46,32,67,72,25,75,29,67,38,51,81,78,42,57,25,41,32,53,32,74,52,43,53,69,64,60,68,67,58,86,40,31,33,40,35,26,46,23,51,35,19,45,39,33,34,30,28,48,16,50,24,34,34,36,53,38,81,106